Protein AF-A0A2E7KZ76-F1 (afdb_monomer_lite)

Structure (mmCIF, N/CA/C/O backbone):
data_AF-A0A2E7KZ76-F1
#
_entry.id   AF-A0A2E7KZ76-F1
#
loop_
_atom_site.group_PDB
_atom_site.id
_atom_site.type_symbol
_atom_site.label_atom_id
_atom_site.label_alt_id
_atom_site.label_comp_id
_atom_site.label_asym_id
_atom_site.label_entity_id
_atom_site.label_seq_id
_atom_site.pdbx_PDB_ins_code
_atom_site.Cartn_x
_atom_site.Cartn_y
_atom_site.Cartn_z
_atom_site.occupancy
_atom_site.B_iso_or_equiv
_atom_site.auth_seq_id
_atom_site.auth_comp_id
_atom_site.auth_asym_id
_atom_site.auth_atom_id
_atom_site.pdbx_PDB_model_num
ATOM 1 N N . MET A 1 1 ? -39.876 -10.347 52.705 1.00 40.22 1 MET A N 1
ATOM 2 C CA . MET A 1 1 ? -40.992 -10.021 51.786 1.00 40.22 1 MET A CA 1
ATOM 3 C C . MET A 1 1 ? -40.828 -8.591 51.261 1.00 40.22 1 MET A C 1
ATOM 5 O O . MET A 1 1 ? -41.117 -7.700 52.025 1.00 40.22 1 MET A O 1
ATOM 9 N N . PHE A 1 2 ? -40.292 -8.333 50.051 1.00 43.81 2 PHE A N 1
ATOM 10 C CA . PHE A 1 2 ? -40.414 -7.031 4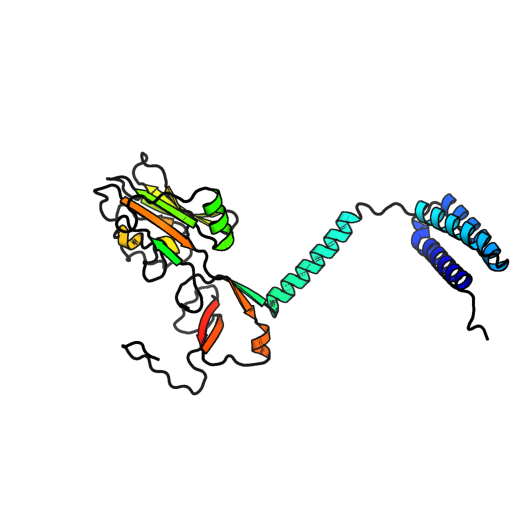9.331 1.00 43.81 2 PHE A CA 1
ATOM 11 C C . PHE A 1 2 ? -39.875 -7.133 47.881 1.00 43.81 2 PHE A C 1
ATOM 13 O O . PHE A 1 2 ? -38.931 -6.448 47.489 1.00 43.81 2 PHE A O 1
ATOM 20 N N . ILE A 1 3 ? -40.470 -8.002 47.057 1.00 58.84 3 ILE A N 1
ATOM 21 C CA . ILE A 1 3 ? -40.112 -8.143 45.628 1.00 58.84 3 ILE A CA 1
ATOM 22 C C . ILE A 1 3 ? -40.673 -6.986 44.766 1.00 58.84 3 ILE A C 1
ATOM 24 O O . ILE A 1 3 ? -40.145 -6.684 43.695 1.00 58.84 3 ILE A O 1
ATOM 28 N N . PHE A 1 4 ? -41.637 -6.212 45.279 1.00 68.75 4 PHE A N 1
ATOM 29 C CA . PHE A 1 4 ? -42.361 -5.194 44.506 1.00 68.75 4 PHE A CA 1
ATOM 30 C C . PHE A 1 4 ? -42.218 -3.766 45.056 1.00 68.75 4 PHE A C 1
ATOM 32 O O . PHE A 1 4 ? -43.204 -3.065 45.257 1.00 68.75 4 PHE A O 1
ATOM 39 N N . LYS A 1 5 ? -40.987 -3.276 45.283 1.00 76.50 5 LYS A N 1
ATOM 40 C CA . LYS A 1 5 ? -40.811 -1.816 45.426 1.00 76.50 5 LYS A CA 1
ATOM 41 C C . LYS A 1 5 ? -41.105 -1.132 44.080 1.00 76.50 5 LYS A C 1
ATOM 43 O O . LYS A 1 5 ? -40.519 -1.545 43.071 1.00 76.50 5 LYS A O 1
ATOM 48 N N . PRO A 1 6 ? -41.952 -0.090 44.041 1.00 84.06 6 PRO A N 1
ATOM 49 C CA . PRO A 1 6 ? -42.288 0.601 42.804 1.00 84.06 6 PRO A CA 1
ATOM 50 C C . PRO A 1 6 ? -41.049 1.232 42.150 1.00 84.06 6 PRO A C 1
ATOM 52 O O . PRO A 1 6 ? -40.092 1.629 42.824 1.00 84.06 6 PRO A O 1
ATOM 55 N N . ARG A 1 7 ? -41.054 1.312 40.809 1.00 85.06 7 ARG A N 1
ATOM 56 C CA . ARG A 1 7 ? -39.893 1.731 39.993 1.00 85.06 7 ARG A CA 1
ATOM 57 C C . ARG A 1 7 ? -39.310 3.084 40.423 1.00 85.06 7 ARG A C 1
ATOM 59 O O . ARG A 1 7 ? -38.092 3.239 40.403 1.00 85.06 7 ARG A O 1
ATOM 66 N N . TYR A 1 8 ? -40.149 4.033 40.846 1.00 85.44 8 TYR A N 1
ATOM 67 C CA . TYR A 1 8 ? -39.701 5.362 41.278 1.00 85.44 8 TYR A CA 1
ATOM 68 C C . TYR A 1 8 ? -38.879 5.316 42.578 1.00 85.44 8 TYR A C 1
ATOM 70 O O . TYR A 1 8 ? -37.841 5.963 42.648 1.00 85.44 8 TYR A O 1
ATOM 78 N N . LEU A 1 9 ? -39.240 4.466 43.550 1.00 86.75 9 LEU A N 1
ATOM 79 C CA . LEU A 1 9 ? -38.455 4.276 44.780 1.00 86.75 9 LEU A CA 1
ATOM 80 C C . LEU A 1 9 ? -37.121 3.566 44.515 1.00 86.75 9 LEU A C 1
ATOM 82 O O . LEU A 1 9 ? -36.118 3.868 45.161 1.00 86.75 9 LEU A O 1
ATOM 86 N N . LYS A 1 10 ? -37.080 2.632 43.551 1.00 87.56 10 LYS A N 1
ATOM 87 C CA . LYS A 1 10 ? -35.820 1.992 43.123 1.00 87.56 10 LYS A CA 1
ATOM 88 C C . LYS A 1 10 ? -34.867 3.018 42.498 1.00 87.56 10 LYS A C 1
ATOM 90 O O . LYS A 1 10 ? -33.697 3.050 42.871 1.00 87.56 10 LYS A O 1
ATOM 95 N N . LYS A 1 11 ? -35.379 3.877 41.606 1.00 89.06 11 LYS A N 1
ATOM 96 C CA . LYS A 1 11 ? -34.612 4.983 41.006 1.00 89.06 11 LYS A CA 1
ATOM 97 C C . LYS A 1 11 ? -34.137 5.982 42.062 1.00 89.06 11 LYS A C 1
ATOM 99 O O . LYS A 1 11 ? -32.965 6.331 42.057 1.00 89.06 11 LYS A O 1
ATOM 104 N N . ALA A 1 12 ? -35.002 6.360 43.004 1.00 90.25 12 ALA A N 1
ATOM 105 C CA . ALA A 1 12 ? -34.651 7.280 44.082 1.00 90.25 12 ALA A CA 1
ATOM 106 C C . ALA A 1 12 ? -33.518 6.742 44.971 1.00 90.25 12 ALA A C 1
ATOM 108 O O . ALA A 1 12 ? -32.553 7.447 45.250 1.00 90.25 12 ALA A O 1
ATOM 109 N N . LYS A 1 13 ? -33.571 5.453 45.340 1.00 90.81 13 LYS A N 1
ATOM 110 C CA . LYS A 1 13 ? -32.493 4.800 46.100 1.00 90.81 13 LYS A CA 1
ATOM 111 C C . LYS A 1 13 ? -31.165 4.778 45.330 1.00 90.81 13 LYS A C 1
ATOM 113 O O . LYS A 1 13 ? -30.107 4.933 45.938 1.00 90.81 13 LYS A O 1
ATOM 118 N N . LEU A 1 14 ? -31.214 4.559 44.014 1.00 92.88 14 LEU A N 1
ATOM 119 C CA . LEU A 1 14 ? -30.026 4.548 43.158 1.00 92.88 14 LEU A CA 1
ATOM 120 C C . LEU A 1 14 ? -29.420 5.952 43.032 1.00 92.88 14 LEU A C 1
ATOM 122 O O . LEU A 1 14 ? -28.210 6.087 43.192 1.00 92.88 14 LEU A O 1
ATOM 126 N N . LEU A 1 15 ? -30.259 6.978 42.847 1.00 92.25 15 LEU A N 1
ATOM 127 C CA . LEU A 1 15 ? -29.842 8.381 42.825 1.00 92.25 15 LEU A CA 1
ATOM 128 C C . LEU A 1 15 ? -29.160 8.773 44.138 1.00 92.25 15 LEU A C 1
ATOM 130 O O . LEU A 1 15 ? -28.015 9.208 44.115 1.00 92.25 15 LEU A O 1
ATOM 134 N N . ARG A 1 16 ? -29.804 8.508 45.281 1.00 93.31 16 ARG A N 1
ATOM 135 C CA . ARG A 1 16 ? -29.231 8.751 46.613 1.00 93.31 16 ARG A CA 1
ATOM 136 C C . ARG A 1 16 ? -27.853 8.107 46.772 1.00 93.31 16 ARG A C 1
ATOM 138 O O . ARG A 1 16 ? -26.907 8.753 47.205 1.00 93.31 16 ARG A O 1
ATOM 145 N N . LYS A 1 17 ? -27.721 6.825 46.401 1.00 93.56 17 LYS A N 1
ATOM 146 C CA . LYS A 1 17 ? -26.436 6.106 46.455 1.00 93.56 17 LYS A CA 1
ATOM 147 C C . LYS A 1 17 ? -25.381 6.773 45.562 1.00 93.56 17 LYS A C 1
ATOM 149 O O . LYS A 1 17 ? -24.224 6.856 45.965 1.00 93.56 17 LYS A O 1
ATOM 154 N N . GLY A 1 18 ? -25.777 7.231 44.375 1.00 92.31 18 GLY A N 1
ATOM 155 C CA . GLY A 1 18 ? -24.918 7.973 43.453 1.00 92.31 18 GLY A CA 1
ATOM 156 C C . GLY A 1 18 ? -24.424 9.291 44.047 1.00 92.31 18 GLY A C 1
ATOM 157 O O . GLY A 1 18 ? -23.221 9.527 44.046 1.00 92.31 18 GLY A O 1
ATOM 158 N N . VAL A 1 19 ? -25.321 10.091 44.627 1.00 91.50 19 VAL A N 1
ATOM 159 C CA . VAL A 1 19 ? -24.998 11.398 45.224 1.00 91.50 19 VAL A CA 1
ATOM 160 C C . VAL A 1 19 ? -24.103 11.261 46.457 1.00 91.50 19 VAL A C 1
ATOM 162 O O . VAL A 1 19 ? -23.111 11.971 46.575 1.00 91.50 19 VAL A O 1
ATOM 165 N N . VAL A 1 20 ? -24.358 10.285 47.335 1.00 92.62 20 VAL A N 1
ATOM 166 C CA . VAL A 1 20 ? -23.477 10.009 48.489 1.00 92.62 20 VAL A CA 1
ATOM 167 C C . VAL A 1 20 ? -22.066 9.621 48.033 1.00 92.62 20 VAL A C 1
ATOM 169 O O . VAL A 1 20 ? -21.069 10.086 48.587 1.00 92.62 20 VAL A O 1
ATOM 172 N N . LYS A 1 21 ? -21.967 8.778 46.998 1.00 91.75 21 LYS A N 1
ATOM 173 C CA . LYS A 1 21 ? -20.681 8.383 46.411 1.00 91.75 21 LYS A CA 1
ATOM 174 C C . LYS A 1 21 ? -19.977 9.579 45.769 1.00 91.75 21 LYS A C 1
ATOM 176 O O . LYS A 1 21 ? -18.776 9.736 45.943 1.00 91.75 21 LYS A O 1
ATOM 181 N N . PHE A 1 22 ? -20.729 10.421 45.068 1.00 89.81 22 PHE A N 1
ATOM 182 C CA . PHE A 1 22 ? -20.244 11.648 44.452 1.00 89.81 22 PHE A CA 1
ATOM 183 C C . PHE A 1 22 ? -19.652 12.613 45.489 1.00 89.81 22 PHE A C 1
ATOM 185 O O . PHE A 1 22 ? -18.486 12.976 45.360 1.00 89.81 22 PHE A O 1
ATOM 192 N N . LEU A 1 23 ? -20.393 12.923 46.560 1.00 89.75 23 LEU A N 1
ATOM 193 C CA . LEU A 1 23 ? -19.913 13.756 47.671 1.00 89.75 23 LEU A CA 1
ATOM 194 C C . LEU A 1 23 ? -18.648 13.184 48.316 1.00 89.75 23 LEU A C 1
ATOM 196 O O . LEU A 1 23 ? -17.753 13.933 48.684 1.00 89.75 23 LEU A O 1
ATOM 200 N N . SER A 1 24 ? -18.553 11.857 48.418 1.00 88.44 24 SER A N 1
ATOM 201 C CA . SER A 1 24 ? -17.376 11.185 48.980 1.00 88.44 24 SER A CA 1
ATOM 202 C C . SER A 1 24 ? -16.160 11.240 48.045 1.00 88.44 24 SER A C 1
ATOM 204 O O . SER A 1 24 ? -15.034 11.335 48.515 1.00 88.44 24 SER A O 1
ATOM 206 N N . TYR A 1 25 ? -16.372 11.163 46.727 1.00 88.50 25 TYR A N 1
ATOM 207 C CA . TYR A 1 25 ? -15.309 11.118 45.709 1.00 88.50 25 TYR A CA 1
ATOM 208 C C . TYR A 1 25 ? -14.801 12.490 45.277 1.00 88.50 25 TYR A C 1
ATOM 210 O O . TYR A 1 25 ? -13.741 12.570 44.666 1.00 88.50 25 TYR A O 1
ATOM 218 N N . LYS A 1 26 ? -15.598 13.533 45.503 1.00 85.38 26 LYS A N 1
ATOM 219 C CA . LYS A 1 26 ? -15.326 14.905 45.065 1.00 85.38 26 LYS A CA 1
ATOM 220 C C . LYS A 1 26 ? -15.229 15.881 46.234 1.00 85.38 26 LYS A C 1
ATOM 222 O O . LYS A 1 26 ? -15.246 17.085 46.015 1.00 85.38 26 LYS A O 1
ATOM 227 N N . LYS A 1 27 ? -15.137 15.376 47.469 1.00 83.50 27 LYS A N 1
ATOM 228 C CA . LYS A 1 27 ? -15.058 16.192 48.690 1.00 83.50 27 LYS A CA 1
ATOM 229 C C . LYS A 1 27 ? -13.910 17.209 48.645 1.00 83.50 27 LYS A C 1
ATOM 231 O O . LYS A 1 27 ? -14.030 18.285 49.206 1.00 83.50 27 LYS A O 1
ATOM 236 N N . ASP A 1 28 ? -12.822 16.849 47.980 1.00 83.38 28 ASP A N 1
ATOM 237 C CA . ASP A 1 28 ? -11.615 17.642 47.746 1.00 83.38 28 ASP A CA 1
ATOM 238 C C . ASP A 1 28 ? -11.759 18.698 46.633 1.00 83.38 28 ASP A C 1
ATOM 240 O O . ASP A 1 28 ? -10.980 19.645 46.582 1.00 83.38 28 ASP A O 1
ATOM 244 N N . LEU A 1 29 ? -12.742 18.544 45.742 1.00 81.62 29 LEU A N 1
ATOM 245 C CA . LEU A 1 29 ? -12.950 19.390 44.560 1.00 81.62 29 LEU A CA 1
ATOM 246 C C . LEU A 1 29 ? -14.143 20.354 44.695 1.00 81.62 29 LEU A C 1
ATOM 248 O O . LEU A 1 29 ? -14.249 21.297 43.914 1.00 81.62 29 LEU A O 1
ATOM 252 N N . ILE A 1 30 ? -15.052 20.112 45.645 1.00 85.25 30 ILE A N 1
ATOM 253 C CA . ILE A 1 30 ? -16.280 20.896 45.854 1.00 85.25 30 ILE A CA 1
ATOM 254 C C . ILE A 1 30 ? -16.028 21.977 46.916 1.00 85.25 30 ILE A C 1
ATOM 256 O O . ILE A 1 30 ? -15.419 21.711 47.948 1.00 85.25 30 ILE A O 1
ATOM 260 N N . SER A 1 31 ? -16.531 23.197 46.696 1.00 85.12 31 SER A N 1
ATOM 261 C CA . SER A 1 31 ? -16.453 24.270 47.697 1.00 85.12 31 SER A CA 1
ATOM 262 C C . SER A 1 31 ? -17.313 23.963 48.931 1.00 85.12 31 SER A C 1
ATOM 264 O O . SER A 1 31 ? -18.385 23.368 48.816 1.00 85.12 31 SER A O 1
ATOM 266 N N . GLU A 1 32 ? -16.896 24.415 50.118 1.00 86.69 32 GLU A N 1
ATOM 267 C CA . GLU A 1 32 ? -17.623 24.147 51.375 1.00 86.69 32 GLU A CA 1
ATOM 268 C C . GLU A 1 32 ? -19.092 24.605 51.333 1.00 86.69 32 GLU A C 1
ATOM 270 O O . GLU A 1 32 ? -19.970 23.936 51.878 1.00 86.69 32 GLU A O 1
ATOM 275 N N . LYS A 1 33 ? -19.376 25.699 50.614 1.00 87.31 33 LYS A N 1
ATOM 276 C CA . LYS A 1 33 ? -20.735 26.214 50.401 1.00 87.31 33 LYS A CA 1
ATOM 277 C C . LYS A 1 33 ? -21.593 25.276 49.542 1.00 87.31 33 LYS A C 1
ATOM 279 O O . LYS A 1 33 ? -22.729 24.991 49.892 1.00 87.31 33 LYS A O 1
ATOM 284 N N . LEU A 1 34 ? -21.057 24.765 48.433 1.00 86.38 34 LEU A N 1
ATOM 285 C CA . LEU A 1 34 ? -21.793 23.825 47.578 1.00 86.38 34 LEU A CA 1
ATOM 286 C C . LEU A 1 34 ? -21.968 22.466 48.264 1.00 86.38 34 LEU A C 1
ATOM 288 O O . LEU A 1 34 ? -22.988 21.805 48.087 1.00 86.38 34 LEU A O 1
ATOM 292 N N . PHE A 1 35 ? -20.994 22.051 49.076 1.00 89.06 35 PHE A N 1
ATOM 293 C CA . PHE A 1 35 ? -21.090 20.822 49.857 1.00 89.06 35 PHE A CA 1
ATOM 294 C C . PHE A 1 35 ? -22.253 20.876 50.858 1.00 89.06 35 PHE A C 1
ATOM 296 O O . PHE A 1 35 ? -23.024 19.916 50.953 1.00 89.06 35 PHE A O 1
ATOM 303 N N . SER A 1 36 ? -22.415 21.994 51.575 1.00 89.50 36 SER A N 1
ATOM 304 C CA . SER A 1 36 ? -23.536 22.174 52.502 1.00 89.50 36 SER A CA 1
ATOM 305 C C . SER A 1 36 ? -24.880 22.256 51.769 1.00 89.50 36 SER A C 1
ATOM 307 O O . SER A 1 36 ? -25.830 21.597 52.189 1.00 89.50 36 SER A O 1
ATOM 309 N N . GLU A 1 37 ? -24.945 22.947 50.625 1.00 90.62 37 GLU A N 1
ATOM 310 C CA . GLU A 1 37 ? -26.146 23.020 49.776 1.00 90.62 37 GLU A CA 1
ATOM 311 C C . GLU A 1 37 ? -26.582 21.639 49.246 1.00 90.62 37 GLU A C 1
ATOM 313 O O . GLU A 1 37 ? -27.756 21.278 49.345 1.00 90.62 37 GLU A O 1
ATOM 318 N N . ILE A 1 38 ? -25.650 20.819 48.739 1.00 91.00 38 ILE A N 1
ATOM 319 C CA . ILE A 1 38 ? -25.960 19.462 48.250 1.00 91.00 38 ILE A CA 1
ATOM 320 C C . ILE A 1 38 ? -26.392 18.549 49.403 1.00 91.00 38 ILE A C 1
ATOM 322 O O . ILE A 1 38 ? -27.280 17.714 49.224 1.00 91.00 38 ILE A O 1
ATOM 326 N N . THR A 1 39 ? -25.787 18.696 50.584 1.00 91.81 39 THR A N 1
ATOM 327 C CA . THR A 1 39 ? -26.146 17.895 51.764 1.00 91.81 39 THR A CA 1
ATOM 328 C C . THR A 1 39 ? -27.559 18.234 52.245 1.00 91.81 39 THR A C 1
ATOM 330 O O . THR A 1 39 ? -28.361 17.322 52.442 1.00 91.81 39 THR A O 1
ATOM 333 N N . ALA A 1 40 ? -27.912 19.521 52.320 1.00 93.12 40 ALA A N 1
ATOM 334 C CA . ALA A 1 40 ? -29.268 19.963 52.651 1.00 93.12 40 ALA A CA 1
ATOM 335 C C . ALA A 1 40 ? -30.303 19.493 51.609 1.00 93.12 40 ALA A C 1
ATOM 337 O O . ALA A 1 40 ? -31.381 19.006 51.958 1.00 93.12 40 ALA A O 1
ATOM 338 N N . ALA A 1 41 ? -29.964 19.554 50.316 1.00 91.88 41 ALA A N 1
ATOM 339 C CA . ALA A 1 41 ? -30.822 19.037 49.249 1.00 91.88 41 ALA A CA 1
ATOM 340 C C . ALA A 1 41 ? -30.992 17.505 49.315 1.00 91.88 41 ALA A C 1
ATOM 342 O O . ALA A 1 41 ? -32.060 16.982 48.988 1.00 91.88 41 ALA A O 1
ATOM 343 N N . LEU A 1 42 ? -29.964 16.770 49.754 1.00 93.25 42 LEU A N 1
ATOM 344 C CA . LEU A 1 42 ? -30.027 15.323 49.963 1.00 93.25 42 LEU A CA 1
ATOM 345 C C . LEU A 1 42 ? -30.944 14.957 51.140 1.00 93.25 42 LEU A C 1
ATOM 347 O O . LEU A 1 42 ? -31.688 13.982 51.038 1.00 93.25 42 LEU A O 1
ATOM 351 N N . GLU A 1 43 ? -30.933 15.741 52.221 1.00 93.12 43 GLU A N 1
ATOM 352 C CA . GLU A 1 43 ? -31.861 15.583 53.349 1.00 93.12 43 GLU A CA 1
ATOM 353 C C . GLU A 1 43 ? -33.313 15.828 52.915 1.00 93.12 43 GLU A C 1
ATOM 355 O O . GLU A 1 43 ? -34.175 14.971 53.129 1.00 93.12 43 GLU A O 1
ATOM 360 N N . GLY A 1 44 ? -33.571 16.921 52.186 1.00 91.00 44 GLY A N 1
ATOM 361 C CA . GLY A 1 44 ? -34.893 17.201 51.615 1.00 91.00 44 GLY A CA 1
ATOM 362 C C . GLY A 1 44 ? -35.365 16.123 50.627 1.00 91.00 44 GLY A C 1
ATOM 363 O O . GLY A 1 44 ? -36.547 15.764 50.590 1.00 91.00 44 GLY A O 1
ATOM 364 N N . PHE A 1 45 ? -34.440 15.539 49.859 1.00 93.19 45 PHE A N 1
ATOM 365 C CA . PHE A 1 45 ? -34.721 14.394 48.996 1.00 93.19 45 PHE A CA 1
ATOM 366 C C . PHE A 1 45 ? -35.063 13.129 49.797 1.00 93.19 45 PHE A C 1
ATOM 368 O O . PHE A 1 45 ? -36.015 12.425 49.450 1.00 93.19 45 PHE A O 1
ATOM 375 N N . ASP A 1 46 ? -34.335 12.838 50.877 1.00 92.56 46 ASP A N 1
ATOM 376 C CA . ASP A 1 46 ? -34.607 11.692 51.748 1.00 92.56 46 ASP A CA 1
ATOM 377 C C . ASP A 1 46 ? -35.993 11.812 52.412 1.00 92.56 46 ASP A C 1
ATOM 379 O O . ASP A 1 46 ? -36.726 10.818 52.491 1.00 92.56 46 ASP A O 1
ATOM 383 N N . ASP A 1 47 ? -36.420 13.018 52.789 1.00 92.19 47 ASP A N 1
ATOM 384 C CA . ASP A 1 47 ? -37.761 13.275 53.330 1.00 92.19 47 ASP A CA 1
ATOM 385 C C . ASP A 1 47 ? -38.874 13.155 52.271 1.00 92.19 47 ASP A C 1
ATOM 387 O O . ASP A 1 47 ? -39.942 12.581 52.533 1.00 92.19 47 ASP A O 1
ATOM 391 N N . ALA A 1 48 ? -38.614 13.576 51.029 1.00 89.44 48 ALA A N 1
ATOM 392 C CA . ALA A 1 48 ? -39.507 13.308 49.898 1.00 89.44 48 ALA A CA 1
ATOM 393 C C . ALA A 1 48 ? -39.649 11.794 49.626 1.00 89.44 48 ALA A C 1
ATOM 395 O O . ALA A 1 48 ? -40.738 11.293 49.337 1.00 89.44 48 ALA A O 1
ATOM 396 N N . VAL A 1 49 ? -38.566 11.024 49.774 1.00 89.69 49 VAL A N 1
ATOM 397 C CA . VAL A 1 49 ? -38.593 9.561 49.624 1.00 89.69 49 VAL A CA 1
ATOM 398 C C . VAL A 1 49 ? -39.366 8.882 50.763 1.00 89.69 49 VAL A C 1
ATOM 400 O O . VAL A 1 49 ? -40.088 7.912 50.500 1.00 89.69 49 VAL A O 1
ATOM 403 N N . LYS A 1 50 ? -39.271 9.386 52.004 1.00 90.75 50 LYS A N 1
ATOM 404 C CA . LYS A 1 50 ? -40.047 8.888 53.160 1.00 90.75 50 LYS A CA 1
ATOM 405 C C . LYS A 1 50 ? -41.547 9.137 53.003 1.00 90.75 50 LYS A C 1
ATOM 407 O O . LYS A 1 50 ? -42.331 8.225 53.259 1.00 90.75 50 LYS A O 1
ATOM 412 N N . SER A 1 51 ? -41.935 10.324 52.531 1.00 88.94 51 SER A N 1
ATOM 413 C CA . SER A 1 51 ? -43.340 10.702 52.292 1.00 88.94 51 SER A CA 1
ATOM 414 C C . SER A 1 51 ? -43.991 9.979 51.101 1.00 88.94 51 SER A C 1
ATOM 416 O O . SER A 1 51 ? -45.207 10.031 50.945 1.00 88.94 51 SER A O 1
ATOM 418 N N . ARG A 1 52 ? -43.209 9.238 50.296 1.00 85.50 52 ARG A N 1
ATOM 419 C CA . ARG A 1 52 ? -43.655 8.419 49.145 1.00 85.50 52 ARG A CA 1
ATOM 420 C C . ARG A 1 52 ? -44.402 9.189 48.046 1.00 85.50 52 ARG A C 1
ATOM 422 O O . ARG A 1 52 ? -45.000 8.549 47.177 1.00 85.50 52 ARG A O 1
ATOM 429 N N . ASP A 1 53 ? -44.297 10.513 48.027 1.00 88.44 53 ASP A N 1
ATOM 430 C CA . ASP A 1 53 ? -44.900 11.376 47.015 1.00 88.44 53 ASP A CA 1
ATOM 431 C C . ASP A 1 53 ? -44.058 11.387 45.728 1.00 88.44 53 ASP A C 1
ATOM 433 O O . ASP A 1 53 ? -42.904 11.818 45.696 1.00 88.44 53 ASP A O 1
ATOM 437 N N . LYS A 1 54 ? -44.643 10.892 44.635 1.00 87.38 54 LYS A N 1
ATOM 438 C CA . LYS A 1 54 ? -43.962 10.724 43.348 1.00 87.38 54 LYS A CA 1
ATOM 439 C C . LYS A 1 54 ? -43.558 12.056 42.708 1.00 87.38 54 LYS A C 1
ATOM 441 O O . LYS A 1 54 ? -42.473 12.119 42.125 1.00 87.38 54 LYS A O 1
ATOM 446 N N . GLU A 1 55 ? -44.403 13.082 42.785 1.00 89.81 55 GLU A N 1
ATOM 447 C CA . GLU A 1 55 ? -44.126 14.382 42.158 1.00 89.81 55 GLU A CA 1
ATOM 448 C C . GLU A 1 55 ? -43.043 15.122 42.941 1.00 89.81 55 GLU A C 1
ATOM 450 O O . GLU A 1 55 ? -42.070 15.616 42.364 1.00 89.81 55 GLU A O 1
ATOM 455 N N . ARG A 1 56 ? -43.129 15.069 44.272 1.00 89.69 56 ARG A N 1
ATOM 456 C CA . ARG A 1 56 ? -42.136 15.669 45.166 1.00 89.69 56 ARG A CA 1
ATOM 457 C C . ARG A 1 56 ? -40.756 15.022 45.026 1.00 89.69 56 ARG A C 1
ATOM 459 O O . ARG A 1 56 ? -39.759 15.730 44.921 1.00 89.69 56 ARG A O 1
ATOM 466 N N . ILE A 1 57 ? -40.692 13.689 44.917 1.00 90.75 57 ILE A N 1
ATOM 467 C CA . ILE A 1 57 ? -39.441 12.953 44.645 1.00 90.75 57 ILE A CA 1
ATOM 468 C C . ILE A 1 57 ? -38.835 13.372 43.303 1.00 90.75 57 ILE A C 1
ATOM 470 O O . ILE A 1 57 ? -37.619 13.498 43.189 1.00 90.75 57 ILE A O 1
ATOM 474 N N . LYS A 1 58 ? -39.659 13.567 42.267 1.00 91.62 58 LYS A N 1
ATOM 475 C CA . LYS A 1 58 ? -39.183 13.953 40.933 1.00 91.62 58 LYS A CA 1
ATOM 476 C C . LYS A 1 58 ? -38.609 15.371 40.928 1.00 91.62 58 LYS A C 1
ATOM 478 O O . LYS A 1 58 ? -37.575 15.594 40.299 1.00 91.62 58 LYS A O 1
ATOM 483 N N . LEU A 1 59 ? -39.259 16.303 41.624 1.00 93.44 59 LEU A N 1
ATOM 484 C CA . LEU A 1 59 ? -38.808 17.689 41.735 1.00 93.44 59 LEU A CA 1
ATOM 485 C C . LEU A 1 59 ? -37.500 17.776 42.533 1.00 93.44 59 LEU A C 1
ATOM 487 O O . LEU A 1 59 ? -36.516 18.300 42.013 1.00 93.44 59 LEU A O 1
ATOM 491 N N . ALA A 1 60 ? -37.447 17.136 43.705 1.00 91.25 60 ALA A N 1
ATOM 492 C CA . ALA A 1 60 ? -36.242 17.065 44.531 1.00 91.25 60 ALA A CA 1
ATOM 493 C C . ALA A 1 60 ? -35.083 16.341 43.816 1.00 91.25 60 ALA A C 1
ATOM 495 O O . ALA A 1 60 ? -33.938 16.769 43.896 1.00 91.25 60 ALA A O 1
ATOM 496 N N . ALA A 1 61 ? -35.361 15.284 43.041 1.00 91.62 61 ALA A N 1
ATOM 497 C CA . ALA A 1 61 ? -34.341 14.619 42.224 1.00 91.62 61 ALA A CA 1
ATOM 498 C C . ALA A 1 61 ? -33.732 15.554 41.167 1.00 91.62 61 ALA A C 1
ATOM 500 O O . ALA A 1 61 ? -32.526 15.502 40.922 1.00 91.62 61 ALA A O 1
ATOM 501 N N . LYS A 1 62 ? -34.559 16.388 40.522 1.00 93.12 62 LYS A N 1
ATOM 502 C CA . LYS A 1 62 ? -34.113 17.331 39.488 1.00 93.12 62 LYS A CA 1
ATOM 503 C C . LYS A 1 62 ? -33.231 18.424 40.090 1.00 93.12 62 LYS A C 1
ATOM 505 O O . LYS A 1 62 ? -32.190 18.739 39.522 1.00 93.12 62 LYS A O 1
ATOM 510 N N . GLU A 1 63 ? -33.634 18.962 41.236 1.00 92.62 63 GLU A N 1
ATOM 511 C CA . GLU A 1 63 ? -32.867 19.958 41.987 1.00 92.62 63 GLU A CA 1
ATOM 512 C C . GLU A 1 63 ? -31.525 19.396 42.468 1.00 92.62 63 GLU A C 1
ATOM 514 O O . GLU A 1 63 ? -30.478 19.974 42.180 1.00 92.62 63 GLU A O 1
ATOM 519 N N . LEU A 1 64 ? -31.540 18.210 43.083 1.00 91.88 64 LEU A N 1
ATOM 520 C CA . LEU A 1 64 ? -30.337 17.531 43.559 1.00 91.88 64 LEU A CA 1
ATOM 521 C C . LEU A 1 64 ? -29.340 17.256 42.423 1.00 91.88 64 LEU A C 1
ATOM 523 O O . LEU A 1 64 ? -28.143 17.480 42.574 1.00 91.88 64 LEU A O 1
ATOM 527 N N . THR A 1 65 ? -29.834 16.810 41.264 1.00 90.44 65 THR A N 1
ATOM 528 C CA . THR A 1 65 ? -28.984 16.546 40.090 1.00 90.44 65 THR A CA 1
ATOM 529 C C . THR A 1 65 ? -28.356 17.836 39.561 1.00 90.44 65 THR A C 1
ATOM 531 O O . THR A 1 65 ? -27.159 17.859 39.288 1.00 90.44 65 THR A O 1
ATOM 534 N N . LYS A 1 66 ? -29.131 18.927 39.490 1.00 91.25 66 LYS A N 1
ATOM 535 C CA . LYS A 1 66 ? -28.647 20.242 39.048 1.00 91.25 66 LYS A CA 1
ATOM 536 C C . LYS A 1 66 ? -27.528 20.773 39.952 1.00 91.25 66 LYS A C 1
ATOM 538 O O . LYS A 1 66 ? -26.530 21.273 39.440 1.00 91.25 66 LYS A O 1
ATOM 543 N N . LEU A 1 67 ? -27.667 20.633 41.273 1.00 89.25 67 LEU A N 1
ATOM 544 C CA . LEU A 1 67 ? -26.626 21.027 42.231 1.00 89.25 67 LEU A CA 1
ATOM 545 C C . LEU A 1 67 ? -25.355 20.179 42.070 1.00 89.25 67 LEU A C 1
ATOM 547 O O . LEU A 1 67 ? -24.248 20.716 42.065 1.00 89.25 67 LEU A O 1
ATOM 551 N N . CYS A 1 68 ? -25.494 18.863 41.868 1.00 87.19 68 CYS A N 1
ATOM 552 C CA . CYS A 1 68 ? -24.345 17.999 41.595 1.00 87.19 68 CYS A CA 1
ATOM 553 C C . CYS A 1 68 ? -23.626 18.379 40.289 1.00 87.19 68 CYS A C 1
ATOM 555 O O . CYS A 1 68 ? -22.398 18.432 40.274 1.00 87.19 68 CYS A O 1
ATOM 557 N N . GLU A 1 69 ? -24.354 18.689 39.213 1.00 84.94 69 GLU A N 1
ATOM 558 C CA . GLU A 1 69 ? -23.764 19.119 37.935 1.00 84.94 69 GLU A CA 1
ATOM 559 C C . GLU A 1 69 ? -22.995 20.442 38.062 1.00 84.94 69 GLU A C 1
ATOM 561 O O . GLU A 1 69 ? -21.899 20.566 37.524 1.00 84.94 69 GLU A O 1
ATOM 566 N N . GLN A 1 70 ? -23.524 21.406 38.822 1.00 84.56 70 GLN A N 1
ATOM 567 C CA . GLN A 1 70 ? -22.869 22.698 39.067 1.00 84.56 70 GLN A CA 1
ATOM 568 C C . GLN A 1 70 ? -21.601 22.587 39.925 1.00 84.56 70 GLN A C 1
ATOM 570 O O . GLN A 1 70 ? -20.745 23.467 39.875 1.00 84.56 70 GLN A O 1
ATOM 575 N N . SER A 1 71 ? -21.475 21.516 40.712 1.00 81.44 71 SER A N 1
ATOM 576 C CA . SER A 1 71 ? -20.362 21.325 41.647 1.00 81.44 71 SER A CA 1
ATOM 577 C C . SER A 1 71 ? -19.097 20.724 41.032 1.00 81.44 71 SER A C 1
ATOM 579 O O . SER A 1 71 ? -18.052 20.725 41.680 1.00 81.44 71 SER A O 1
ATOM 581 N N . VAL A 1 72 ? -19.157 20.222 39.793 1.00 75.75 72 VAL A N 1
ATOM 582 C CA . VAL A 1 72 ? -17.985 19.666 39.102 1.00 75.75 72 VAL A CA 1
ATOM 583 C C . VAL A 1 72 ? -17.537 20.640 38.021 1.00 75.75 72 VAL A C 1
ATOM 585 O O . VAL A 1 72 ? -18.326 20.928 37.120 1.00 75.75 72 VAL A O 1
ATOM 588 N N . PRO A 1 73 ? -16.279 21.116 38.034 1.00 71.75 73 PRO A N 1
ATOM 589 C CA . PRO A 1 73 ? -15.766 21.854 36.890 1.00 71.75 73 PRO A CA 1
ATOM 590 C C . PRO A 1 73 ? -15.810 20.941 35.654 1.00 71.75 73 PRO A C 1
ATOM 592 O O . PRO A 1 73 ? -15.427 19.767 35.756 1.00 71.75 73 PRO A O 1
ATOM 595 N N . PRO A 1 74 ? -16.269 21.430 34.487 1.00 68.56 74 PRO A N 1
ATOM 596 C CA . PRO A 1 74 ? -16.254 20.620 33.280 1.00 68.56 74 PRO A CA 1
ATOM 597 C C . PRO A 1 74 ? -14.814 20.149 33.021 1.00 68.56 74 PRO A C 1
ATOM 599 O O . PRO A 1 74 ? -13.874 20.933 33.191 1.00 68.56 74 PRO A O 1
ATOM 602 N N . PRO A 1 75 ? -14.603 18.871 32.655 1.00 68.56 75 PRO A N 1
ATOM 603 C CA . PRO A 1 75 ? -13.267 18.389 32.334 1.00 68.56 75 PRO A CA 1
ATOM 604 C C . PRO A 1 75 ? -12.667 19.260 31.226 1.00 68.56 75 PRO A C 1
ATOM 606 O O . PRO A 1 75 ? -13.358 19.625 30.277 1.00 68.56 75 PRO A O 1
ATOM 609 N N . SER A 1 76 ? -11.381 19.597 31.341 1.00 65.69 76 SER A N 1
ATOM 610 C CA . SER A 1 76 ? -10.689 20.345 30.290 1.00 65.69 76 SER A CA 1
ATOM 611 C C . SER A 1 76 ? -10.667 19.512 29.002 1.00 65.69 76 SER A C 1
ATOM 613 O O . SER A 1 76 ? -10.195 18.375 29.007 1.00 65.69 76 SER A O 1
ATOM 615 N N . ASN A 1 77 ? -11.220 20.066 27.919 1.00 77.25 77 ASN A N 1
ATOM 616 C CA . ASN A 1 77 ? -11.260 19.500 26.563 1.00 77.25 77 ASN A CA 1
ATOM 617 C C . ASN A 1 77 ? -11.687 18.012 26.469 1.00 77.25 77 ASN A C 1
ATOM 619 O O . ASN A 1 77 ? -10.892 17.169 26.039 1.00 77.25 77 ASN A O 1
ATOM 623 N N . PRO A 1 78 ? -12.952 17.669 26.790 1.00 78.06 78 PRO A N 1
ATOM 624 C CA . PRO A 1 78 ? -13.440 16.283 26.777 1.00 78.06 78 PRO A CA 1
ATOM 625 C C . PRO A 1 78 ? -13.322 15.630 25.394 1.00 78.06 78 PRO A C 1
ATOM 627 O O . PRO A 1 78 ? -12.876 14.492 25.282 1.00 78.06 78 PRO A O 1
ATOM 630 N N . VAL A 1 79 ? -13.597 16.400 24.337 1.00 84.31 79 VAL A N 1
ATOM 631 C CA . VAL A 1 79 ? -13.529 15.943 22.941 1.00 84.31 79 VAL A CA 1
ATOM 632 C C . VAL A 1 79 ? -12.136 15.423 22.578 1.00 84.31 79 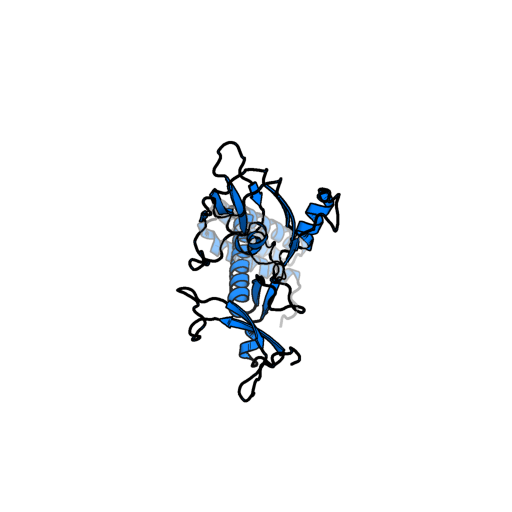VAL A C 1
ATOM 634 O O . VAL A 1 79 ? -12.007 14.412 21.894 1.00 84.31 79 VAL A O 1
ATOM 637 N N . ILE A 1 80 ? -11.073 16.087 23.045 1.00 87.25 80 ILE A N 1
ATOM 638 C CA . ILE A 1 80 ? -9.697 15.687 22.720 1.00 87.25 80 ILE A CA 1
ATOM 639 C C . ILE A 1 80 ? -9.347 14.381 23.433 1.00 87.25 80 ILE A C 1
ATOM 641 O O . ILE A 1 80 ? -8.777 13.484 22.818 1.00 87.25 80 ILE A O 1
ATOM 645 N N . ARG A 1 81 ? -9.701 14.260 24.717 1.00 85.06 81 ARG A N 1
ATOM 646 C CA . ARG A 1 81 ? -9.404 13.065 25.515 1.00 85.06 81 ARG A CA 1
ATOM 647 C C . ARG A 1 81 ? -10.103 11.827 24.957 1.00 85.06 81 ARG A C 1
ATOM 649 O O . ARG A 1 81 ? -9.455 10.797 24.795 1.00 85.06 81 ARG A O 1
ATOM 656 N N . GLU A 1 82 ? -11.390 11.945 24.647 1.00 88.50 82 GLU A N 1
ATOM 657 C CA . GLU A 1 82 ? -12.183 10.845 24.093 1.00 88.50 82 GLU A CA 1
ATOM 658 C C . GLU A 1 82 ? -11.653 10.421 22.718 1.00 88.50 82 GLU A C 1
ATOM 660 O O . GLU A 1 82 ? -11.405 9.238 22.485 1.00 88.50 82 GLU A O 1
ATOM 665 N N . ASN A 1 83 ? -11.369 11.383 21.832 1.00 93.75 83 ASN A N 1
ATOM 666 C CA . ASN A 1 83 ? -10.808 11.081 20.516 1.00 93.75 83 ASN A CA 1
ATOM 667 C C . ASN A 1 83 ? -9.417 10.438 20.609 1.00 93.75 83 ASN A C 1
ATOM 669 O O . ASN A 1 83 ? -9.131 9.513 19.852 1.00 93.75 83 ASN A O 1
ATOM 673 N N . LEU A 1 84 ? -8.554 10.883 21.529 1.00 94.06 84 LEU A N 1
ATOM 674 C CA . LEU A 1 84 ? -7.228 10.287 21.716 1.00 94.06 84 LEU A CA 1
ATOM 675 C C . LEU A 1 84 ? -7.308 8.838 22.199 1.00 94.06 84 LEU A C 1
ATOM 677 O O . LEU A 1 84 ? -6.561 8.000 21.697 1.00 94.06 84 LEU A O 1
ATOM 681 N N . GLU A 1 85 ? -8.207 8.531 23.136 1.00 91.12 85 GLU A N 1
ATOM 682 C CA . GLU A 1 85 ? -8.418 7.161 23.611 1.00 91.12 85 GLU A CA 1
ATOM 683 C C . GLU A 1 85 ? -8.890 6.252 22.469 1.00 91.12 85 GLU A C 1
ATOM 685 O O . GLU A 1 85 ? -8.311 5.189 22.238 1.00 91.12 85 GLU A O 1
ATOM 690 N N . VAL A 1 86 ? -9.868 6.711 21.684 1.00 94.94 86 VAL A N 1
ATOM 691 C CA . VAL A 1 86 ? -10.374 5.972 20.519 1.00 94.94 86 VAL A CA 1
ATOM 692 C C . VAL A 1 86 ? -9.281 5.766 19.467 1.00 94.94 86 VAL A C 1
ATOM 694 O O . VAL A 1 86 ? -9.114 4.653 18.967 1.00 94.94 86 VAL A O 1
ATOM 697 N N . ILE A 1 87 ? -8.499 6.804 19.151 1.00 96.25 87 ILE A N 1
ATOM 698 C CA . ILE A 1 87 ? -7.384 6.719 18.197 1.00 96.25 87 ILE A CA 1
ATOM 699 C C . ILE A 1 87 ? -6.328 5.726 18.691 1.00 96.25 87 ILE A C 1
ATOM 701 O O . ILE A 1 87 ? -5.859 4.897 17.910 1.00 96.25 87 ILE A O 1
ATOM 705 N N . LEU A 1 88 ? -5.970 5.765 19.976 1.00 96.31 88 LEU A N 1
ATOM 706 C CA . LEU A 1 88 ? -4.986 4.854 20.556 1.00 96.31 88 LEU A CA 1
ATOM 707 C C . LEU A 1 88 ? -5.450 3.397 20.453 1.00 96.31 88 LEU A C 1
ATOM 709 O O . LEU A 1 88 ? -4.699 2.540 19.982 1.00 96.31 88 LEU A O 1
ATOM 713 N N . VAL A 1 89 ? -6.697 3.121 20.841 1.00 96.38 89 VAL A N 1
ATOM 714 C CA . VAL A 1 89 ? -7.290 1.780 20.755 1.00 96.38 89 VAL A CA 1
ATOM 715 C C . VAL A 1 89 ? -7.333 1.303 19.300 1.00 96.38 89 VAL A C 1
ATOM 717 O O . VAL A 1 89 ? -6.927 0.175 19.011 1.00 96.38 89 VAL A O 1
ATOM 720 N N . ALA A 1 90 ? -7.735 2.166 18.364 1.00 96.56 90 ALA A N 1
ATOM 721 C CA . ALA A 1 90 ? -7.755 1.848 16.939 1.00 96.56 90 ALA A CA 1
ATOM 722 C C . ALA A 1 90 ? -6.354 1.527 16.390 1.00 96.56 90 ALA A C 1
ATOM 724 O O . ALA A 1 90 ? -6.204 0.570 15.629 1.00 96.56 90 ALA A O 1
ATOM 725 N N . ILE A 1 91 ? -5.318 2.269 16.800 1.00 96.38 91 ILE A N 1
ATOM 726 C CA . ILE A 1 91 ? -3.926 2.005 16.407 1.00 96.38 91 ILE A CA 1
ATOM 727 C C . ILE A 1 91 ? -3.464 0.646 16.932 1.00 96.38 91 ILE A C 1
ATOM 729 O O . ILE A 1 91 ? -2.894 -0.130 16.168 1.00 96.38 91 ILE A O 1
ATOM 733 N N . ILE A 1 92 ? -3.722 0.330 18.204 1.00 96.44 92 ILE A N 1
ATOM 734 C CA . ILE A 1 92 ? -3.319 -0.953 18.801 1.00 96.44 92 ILE A CA 1
ATOM 735 C C . ILE A 1 92 ? -3.982 -2.117 18.061 1.00 96.44 92 ILE A C 1
ATOM 737 O O . ILE A 1 92 ? -3.303 -3.072 17.678 1.00 96.44 92 ILE A O 1
ATOM 741 N N . ILE A 1 93 ? -5.286 -2.015 17.791 1.00 95.50 93 ILE A N 1
ATOM 742 C CA . ILE A 1 93 ? -6.023 -3.026 17.026 1.00 95.50 93 ILE A CA 1
ATOM 743 C C . ILE A 1 93 ? -5.462 -3.139 15.603 1.00 95.50 93 ILE A C 1
ATOM 745 O O . ILE A 1 93 ? -5.179 -4.245 15.144 1.00 95.50 93 ILE A O 1
ATOM 749 N N . ALA A 1 94 ? -5.240 -2.018 14.911 1.00 92.19 94 ALA A N 1
ATOM 750 C CA . ALA A 1 94 ? -4.696 -2.012 13.556 1.00 92.19 94 ALA A CA 1
ATOM 751 C C . ALA A 1 94 ? -3.292 -2.635 13.494 1.00 92.19 94 ALA A C 1
ATOM 753 O O . ALA A 1 94 ? -3.006 -3.417 12.586 1.00 92.19 94 ALA A O 1
ATOM 754 N N . VAL A 1 95 ? -2.423 -2.344 14.468 1.00 92.94 95 VAL A N 1
ATOM 755 C CA . VAL A 1 95 ? -1.087 -2.949 14.583 1.00 92.94 95 VAL A CA 1
ATOM 756 C C . VAL A 1 95 ? -1.189 -4.443 14.888 1.00 92.94 95 VAL A C 1
ATOM 758 O O . VAL A 1 95 ? -0.482 -5.228 14.255 1.00 92.94 95 VAL A O 1
ATOM 761 N N . GLY A 1 96 ? -2.087 -4.861 15.784 1.00 92.44 96 GLY A N 1
ATOM 762 C CA . GLY A 1 96 ? -2.333 -6.273 16.085 1.00 92.44 96 GLY A CA 1
ATOM 763 C C . GLY A 1 96 ? -2.796 -7.053 14.852 1.00 92.44 96 GLY A C 1
ATOM 764 O O . GLY A 1 96 ? -2.162 -8.036 14.463 1.00 92.44 96 GLY A O 1
ATOM 765 N N . ILE A 1 97 ? -3.833 -6.562 14.166 1.00 91.25 97 ILE A N 1
ATOM 766 C CA . ILE A 1 97 ? -4.349 -7.162 12.926 1.00 91.25 97 ILE A CA 1
ATOM 767 C C . ILE A 1 97 ? -3.256 -7.197 11.855 1.00 91.25 97 ILE A C 1
ATOM 769 O O . ILE A 1 97 ? -3.067 -8.229 11.212 1.00 91.25 97 ILE A O 1
ATOM 773 N N . ARG A 1 98 ? -2.496 -6.110 11.678 1.00 87.38 98 ARG A N 1
ATOM 774 C CA . ARG A 1 98 ? -1.417 -6.043 10.681 1.00 87.38 98 ARG A CA 1
ATOM 775 C C . ARG A 1 98 ? -0.294 -7.047 10.950 1.00 87.38 98 ARG A C 1
ATOM 777 O O . ARG A 1 98 ? 0.299 -7.617 10.026 1.00 87.38 98 ARG A O 1
ATOM 784 N N . THR A 1 99 ? 0.037 -7.228 12.223 1.00 86.38 99 THR A N 1
ATOM 785 C CA . THR A 1 99 ? 1.157 -8.071 12.641 1.00 86.38 99 THR A CA 1
ATOM 786 C C . THR A 1 99 ? 0.796 -9.546 12.503 1.00 86.38 99 THR A C 1
ATOM 788 O O . THR A 1 99 ? 1.551 -10.284 11.864 1.00 86.38 99 THR A O 1
ATOM 791 N N . TYR A 1 100 ? -0.377 -9.946 13.003 1.00 86.94 100 TYR A N 1
ATOM 792 C CA . TYR A 1 100 ? -0.761 -11.355 13.142 1.00 86.94 100 TYR A CA 1
ATOM 793 C C . TYR A 1 100 ? -1.753 -11.850 12.086 1.00 86.94 100 TYR A C 1
ATOM 795 O O . TYR A 1 100 ? -1.645 -12.992 11.649 1.00 86.94 100 TYR A O 1
ATOM 803 N N . CYS A 1 101 ? -2.687 -11.011 11.634 1.00 89.19 101 CYS A N 1
ATOM 804 C CA . CYS A 1 101 ? -3.797 -11.450 10.787 1.00 89.19 101 CYS A CA 1
ATOM 805 C C . CYS A 1 101 ? -3.537 -11.226 9.300 1.00 89.19 101 CYS A C 1
ATOM 807 O O . CYS A 1 101 ? -3.500 -12.179 8.519 1.00 89.19 101 CYS A O 1
ATOM 809 N N . VAL A 1 102 ? -3.372 -9.963 8.907 1.00 89.31 102 VAL A N 1
ATOM 810 C CA . VAL A 1 102 ? -3.390 -9.550 7.504 1.00 89.31 102 VAL A CA 1
ATOM 811 C C . VAL A 1 102 ? -2.281 -8.551 7.228 1.00 89.31 102 VAL A C 1
ATOM 813 O O . VAL A 1 102 ? -2.197 -7.525 7.889 1.00 89.31 102 VAL A O 1
ATOM 816 N N . GLN A 1 103 ? -1.459 -8.798 6.209 1.00 86.06 103 GLN A N 1
ATOM 817 C CA . GLN A 1 103 ? -0.459 -7.827 5.763 1.00 86.06 103 GLN A CA 1
ATOM 818 C C . GLN A 1 103 ? -0.732 -7.380 4.323 1.00 86.06 103 GLN A C 1
ATOM 820 O O . GLN A 1 103 ? -0.772 -8.234 3.434 1.00 86.06 103 GLN A O 1
ATOM 825 N N . PRO A 1 104 ? -0.888 -6.067 4.067 1.00 86.75 104 PRO A N 1
ATOM 826 C CA . PRO A 1 104 ? -0.981 -5.555 2.709 1.00 86.75 104 PRO A CA 1
ATOM 827 C C . PRO A 1 104 ? 0.384 -5.608 2.020 1.00 86.75 104 PRO A C 1
ATOM 829 O O . PRO A 1 104 ? 1.399 -5.192 2.587 1.00 86.75 104 PRO A O 1
ATOM 832 N N . PHE A 1 105 ? 0.395 -6.089 0.783 1.00 82.56 105 PHE A N 1
ATOM 833 C CA . PHE A 1 105 ? 1.534 -6.056 -0.124 1.00 82.56 105 PHE A CA 1
ATOM 834 C C . PHE A 1 105 ? 1.107 -5.488 -1.475 1.00 82.56 105 PHE A C 1
ATOM 836 O O . PHE A 1 105 ? -0.013 -5.696 -1.935 1.00 82.56 105 PHE A O 1
ATOM 843 N N . ARG A 1 106 ? 2.033 -4.795 -2.133 1.00 78.31 106 ARG A N 1
ATOM 844 C CA . ARG A 1 106 ? 1.893 -4.368 -3.524 1.00 78.31 106 ARG A CA 1
ATOM 845 C C . ARG A 1 106 ? 2.803 -5.224 -4.384 1.00 78.31 106 ARG A C 1
ATOM 847 O O . ARG A 1 106 ? 3.960 -5.420 -4.014 1.00 78.31 106 ARG A O 1
ATOM 854 N N . ILE A 1 107 ? 2.304 -5.710 -5.515 1.00 77.50 107 ILE A N 1
ATOM 855 C CA . ILE A 1 107 ? 3.073 -6.580 -6.407 1.00 77.50 107 ILE A CA 1
ATOM 856 C C . ILE A 1 107 ? 3.922 -5.714 -7.346 1.00 77.50 107 ILE A C 1
ATOM 858 O O . ILE A 1 107 ? 3.378 -5.010 -8.195 1.00 77.50 107 ILE A O 1
ATOM 862 N N . PRO A 1 108 ? 5.264 -5.743 -7.245 1.00 66.62 108 PRO A N 1
ATOM 863 C CA . PRO A 1 108 ? 6.099 -4.863 -8.055 1.00 66.62 108 PRO A CA 1
ATOM 864 C C . PRO A 1 108 ? 6.383 -5.420 -9.457 1.00 66.62 108 PRO A C 1
ATOM 866 O O . PRO A 1 108 ? 6.875 -4.682 -10.299 1.00 66.62 108 PRO A O 1
ATOM 869 N N . THR A 1 109 ? 6.136 -6.712 -9.717 1.00 71.88 109 THR A N 1
ATOM 870 C CA . THR A 1 109 ? 6.563 -7.387 -10.962 1.00 71.88 109 THR A CA 1
ATOM 871 C C . THR A 1 109 ? 5.470 -8.263 -11.564 1.00 71.88 109 THR A C 1
ATOM 873 O O . THR A 1 109 ? 4.713 -8.889 -10.829 1.00 71.88 109 THR A O 1
ATOM 876 N N . GLY A 1 110 ? 5.449 -8.387 -12.893 1.00 68.56 110 GLY A N 1
ATOM 877 C CA . GLY A 1 110 ? 4.499 -9.224 -13.637 1.00 68.56 110 GLY A CA 1
ATOM 878 C C . GLY A 1 110 ? 4.772 -10.735 -13.619 1.00 68.56 110 GLY A C 1
ATOM 879 O O . GLY A 1 110 ? 4.171 -11.459 -14.398 1.00 68.56 110 GLY A O 1
ATOM 880 N N . SER A 1 111 ? 5.654 -11.255 -12.752 1.00 67.44 111 SER A N 1
ATOM 881 C CA . SER A 1 111 ? 5.990 -12.699 -12.751 1.00 67.44 111 SER A CA 1
ATOM 882 C C . SER A 1 111 ? 4.832 -13.628 -12.359 1.00 67.44 111 SER A C 1
ATOM 884 O O . SER A 1 111 ? 4.957 -14.841 -12.484 1.00 67.44 111 SER A O 1
ATOM 886 N N . MET A 1 112 ? 3.723 -13.072 -11.866 1.00 73.94 112 MET A N 1
ATOM 887 C CA . MET A 1 112 ? 2.531 -13.813 -11.446 1.00 73.94 112 MET A CA 1
ATOM 888 C C . MET A 1 112 ? 1.368 -13.723 -12.447 1.00 73.94 112 MET A C 1
ATOM 890 O O . MET A 1 112 ? 0.242 -14.114 -12.126 1.00 73.94 112 MET A O 1
ATOM 894 N N . GLN A 1 113 ? 1.627 -13.222 -13.656 1.00 71.25 113 GLN A N 1
ATOM 895 C CA . GLN A 1 113 ? 0.639 -13.181 -14.730 1.00 71.25 113 GLN A CA 1
ATOM 896 C C . GLN A 1 113 ? 0.234 -14.598 -15.183 1.00 71.25 113 GLN A C 1
ATOM 898 O O . GLN A 1 113 ? 1.047 -15.522 -15.104 1.00 71.25 113 GLN A O 1
ATOM 903 N N . PRO A 1 114 ? -1.019 -14.796 -15.639 1.00 72.88 114 PRO A N 1
ATOM 904 C CA . PRO A 1 114 ? -2.088 -13.794 -15.763 1.00 72.88 114 PRO A CA 1
ATOM 905 C C . PRO A 1 114 ? -2.878 -13.546 -14.462 1.00 72.88 114 PRO A C 1
ATOM 907 O O . PRO A 1 114 ? -3.765 -12.706 -14.438 1.00 72.88 114 PRO A O 1
ATOM 910 N N . THR A 1 115 ? -2.591 -14.277 -13.379 1.00 78.00 115 THR A N 1
ATOM 911 C CA . THR A 1 115 ? -3.438 -14.272 -12.168 1.00 78.00 115 THR A CA 1
ATOM 912 C C . THR A 1 115 ? -3.282 -13.063 -11.255 1.00 78.00 115 THR A C 1
ATOM 914 O O . THR A 1 115 ? -4.215 -12.740 -10.532 1.00 78.00 115 THR A O 1
ATOM 917 N N . LEU A 1 116 ? -2.103 -12.444 -11.232 1.00 80.62 116 LEU A N 1
ATOM 918 C CA . LEU A 1 116 ? -1.827 -11.251 -10.442 1.00 80.62 116 LEU A CA 1
ATOM 919 C C . LEU A 1 116 ? -0.948 -10.317 -11.263 1.00 80.62 116 LEU A C 1
ATOM 921 O O . LEU A 1 116 ? 0.125 -10.709 -11.741 1.00 80.62 116 LEU A O 1
ATOM 925 N N . ASN A 1 117 ? -1.401 -9.079 -11.403 1.00 80.12 117 ASN A N 1
ATOM 926 C CA . ASN A 1 117 ? -0.732 -8.067 -12.193 1.00 80.12 117 ASN A CA 1
ATOM 927 C C . ASN A 1 117 ? 0.200 -7.248 -11.304 1.00 80.12 117 ASN A C 1
ATOM 929 O O . ASN A 1 117 ? -0.197 -6.671 -10.294 1.00 80.12 117 ASN A O 1
ATOM 933 N N . GLY A 1 118 ? 1.477 -7.205 -11.683 1.00 80.81 118 GLY A N 1
ATOM 934 C CA . GLY A 1 118 ? 2.411 -6.249 -11.102 1.00 80.81 118 GLY A CA 1
ATOM 935 C C . GLY A 1 118 ? 2.197 -4.849 -11.666 1.00 80.81 118 GLY A C 1
ATOM 936 O O . GLY A 1 118 ? 1.223 -4.584 -12.367 1.00 80.81 118 GLY A O 1
ATOM 937 N N . ILE A 1 119 ? 3.152 -3.958 -11.417 1.00 82.75 119 ILE A N 1
ATOM 938 C CA . ILE A 1 119 ? 3.207 -2.697 -12.155 1.00 82.75 119 ILE A CA 1
ATOM 939 C C . ILE A 1 119 ? 3.461 -3.021 -13.627 1.00 82.75 119 ILE A C 1
ATOM 941 O O . ILE A 1 119 ? 4.453 -3.678 -13.952 1.00 82.75 119 ILE A O 1
ATOM 945 N N . ILE A 1 120 ? 2.554 -2.579 -14.493 1.00 82.88 120 ILE A N 1
ATOM 946 C CA . ILE A 1 120 ? 2.634 -2.787 -15.936 1.00 82.88 120 ILE A CA 1
ATOM 947 C C . ILE A 1 120 ? 2.660 -1.417 -16.591 1.00 82.88 120 ILE A C 1
ATOM 949 O O . ILE A 1 120 ? 1.774 -0.593 -16.379 1.00 82.88 120 ILE A O 1
ATOM 953 N N . CYS A 1 121 ? 3.686 -1.189 -17.394 1.00 84.88 121 CYS A N 1
ATOM 954 C CA . CYS A 1 121 ? 3.796 -0.034 -18.256 1.00 84.88 121 CYS A CA 1
ATOM 955 C C . CYS A 1 121 ? 3.525 -0.438 -19.702 1.00 84.88 121 CYS A C 1
ATOM 957 O O . CYS A 1 121 ? 4.075 -1.425 -20.190 1.00 84.88 121 CYS A O 1
ATOM 959 N N . LYS A 1 122 ? 2.694 0.343 -20.389 1.00 85.81 122 LYS A N 1
ATOM 960 C CA . LYS A 1 122 ? 2.424 0.195 -21.816 1.00 85.81 122 LYS A CA 1
ATOM 961 C C . LYS A 1 122 ? 2.957 1.411 -22.547 1.00 85.81 122 LYS A C 1
ATOM 963 O O . LYS A 1 122 ? 2.626 2.547 -22.203 1.00 85.81 122 LYS A O 1
ATOM 968 N N . VAL A 1 123 ? 3.804 1.150 -23.534 1.00 85.25 123 VAL A N 1
ATOM 969 C CA . VAL A 1 123 ? 4.313 2.165 -24.454 1.00 85.25 123 VAL A CA 1
ATOM 970 C C . VAL A 1 123 ? 3.315 2.277 -25.593 1.00 85.25 123 VAL A C 1
ATOM 972 O O . VAL A 1 123 ? 2.917 1.263 -26.152 1.00 85.25 123 VAL A O 1
ATOM 975 N N . ILE A 1 124 ? 2.906 3.499 -25.897 1.00 83.12 124 ILE A N 1
ATOM 976 C CA . ILE A 1 124 ? 2.062 3.809 -27.043 1.00 83.12 124 ILE A CA 1
ATOM 977 C C . ILE A 1 124 ? 3.017 4.121 -28.184 1.00 83.12 124 ILE A C 1
ATOM 979 O O . ILE A 1 124 ? 3.773 5.094 -28.115 1.00 83.12 124 ILE A O 1
ATOM 983 N N . GLU A 1 125 ? 3.043 3.254 -29.191 1.00 76.56 125 GLU A N 1
ATOM 984 C CA . GLU A 1 125 ? 3.915 3.452 -30.342 1.00 76.56 125 GLU A CA 1
ATOM 985 C C . GLU A 1 125 ? 3.301 4.489 -31.296 1.00 76.56 125 GLU A C 1
ATOM 987 O O . GLU A 1 125 ? 2.084 4.482 -31.507 1.00 76.56 125 GLU A O 1
ATOM 992 N N . PRO A 1 126 ? 4.109 5.384 -31.897 1.00 68.31 126 PRO A N 1
ATOM 993 C CA . PRO A 1 126 ? 3.604 6.390 -32.835 1.00 68.31 126 PRO A CA 1
ATOM 994 C C . PRO A 1 126 ? 2.853 5.793 -34.037 1.00 68.31 126 PRO A C 1
ATOM 996 O O . PRO A 1 126 ? 1.989 6.452 -34.608 1.00 68.31 126 PRO A O 1
ATOM 999 N N . SER A 1 127 ? 3.167 4.546 -34.404 1.00 63.00 127 SER A N 1
ATOM 1000 C CA . SER A 1 127 ? 2.499 3.767 -35.453 1.00 63.00 127 SER A CA 1
ATOM 1001 C C . SER A 1 127 ? 1.075 3.338 -35.082 1.00 63.00 127 SER A C 1
ATOM 1003 O O . SER A 1 127 ? 0.218 3.279 -35.958 1.00 63.00 127 SER A O 1
ATOM 1005 N N . GLU A 1 128 ? 0.806 3.052 -33.805 1.00 65.44 128 GLU A N 1
ATOM 1006 C CA . GLU A 1 128 ? -0.519 2.635 -33.328 1.00 65.44 128 GLU A CA 1
ATOM 1007 C C . GLU A 1 128 ? -1.459 3.827 -33.135 1.00 65.44 128 GLU A C 1
ATOM 1009 O O . GLU A 1 128 ? -2.671 3.699 -33.314 1.00 65.44 128 GLU A O 1
ATOM 1014 N N . ASN A 1 129 ? -0.925 4.992 -32.752 1.00 67.44 129 ASN A N 1
ATOM 1015 C CA . ASN A 1 129 ? -1.734 6.191 -32.565 1.00 67.44 129 ASN A CA 1
ATOM 1016 C C . ASN A 1 129 ? -0.937 7.479 -32.862 1.00 67.44 129 ASN A C 1
ATOM 1018 O O . ASN A 1 129 ? -0.349 8.067 -31.948 1.00 67.44 129 ASN A O 1
ATOM 1022 N N . PRO A 1 130 ? -0.929 7.955 -34.124 1.00 63.69 130 PRO A N 1
ATOM 1023 C CA . PRO A 1 130 ? -0.111 9.098 -34.539 1.00 63.69 130 PRO A CA 1
ATOM 1024 C C . PRO A 1 130 ? -0.536 10.422 -33.884 1.00 63.69 130 PRO A C 1
ATOM 1026 O O . PRO A 1 130 ? 0.283 11.324 -33.730 1.00 63.69 130 PRO A O 1
ATOM 1029 N N . ASN A 1 131 ? -1.792 10.521 -33.434 1.00 63.75 131 ASN A N 1
ATOM 1030 C CA . ASN A 1 131 ? -2.346 11.682 -32.733 1.00 63.75 131 ASN A CA 1
ATOM 1031 C C . ASN A 1 131 ? -2.699 11.356 -31.274 1.00 63.75 131 ASN A C 1
ATOM 1033 O O . ASN A 1 131 ? -3.773 11.716 -30.783 1.00 63.75 131 ASN A O 1
ATOM 1037 N N . TYR A 1 132 ? -1.804 10.678 -30.551 1.00 69.12 132 TYR A N 1
ATOM 1038 C CA . TYR A 1 132 ? -1.989 10.493 -29.114 1.00 69.12 132 TYR A CA 1
ATOM 1039 C C . TYR A 1 132 ? -2.067 11.850 -28.397 1.00 69.12 132 TYR A C 1
ATOM 1041 O O . TYR A 1 132 ? -1.082 12.589 -28.287 1.00 69.12 132 TYR A O 1
ATOM 1049 N N . ASN A 1 133 ? -3.247 12.155 -27.862 1.00 70.75 133 ASN A N 1
ATOM 1050 C CA . ASN A 1 133 ? -3.452 13.283 -26.972 1.00 70.75 133 ASN A CA 1
ATOM 1051 C C . ASN A 1 133 ? -3.568 12.776 -25.533 1.00 70.75 133 ASN A C 1
ATOM 1053 O O . ASN A 1 133 ? -4.237 11.771 -25.271 1.00 70.75 133 ASN A O 1
ATOM 1057 N N . LYS A 1 134 ? -2.922 13.470 -24.589 1.00 74.12 134 LYS A N 1
ATOM 1058 C CA . LYS A 1 134 ? -3.066 13.136 -23.167 1.00 74.12 134 LYS A CA 1
ATOM 1059 C C . LYS A 1 134 ? -4.556 13.223 -22.809 1.00 74.12 134 LYS A C 1
ATOM 1061 O O . LYS A 1 134 ? -5.214 14.175 -23.236 1.00 74.12 134 LYS A O 1
ATOM 1066 N N . PRO A 1 135 ? -5.107 12.252 -22.061 1.00 81.00 135 PRO A N 1
ATOM 1067 C CA . PRO A 1 135 ? -6.517 12.289 -21.708 1.00 81.00 135 PRO A CA 1
ATOM 1068 C C . PRO A 1 135 ? -6.840 13.572 -20.942 1.00 81.00 135 PRO A C 1
ATOM 1070 O O . PRO A 1 135 ? -6.015 14.081 -20.180 1.00 81.00 135 PRO A O 1
ATOM 1073 N N . GLY A 1 136 ? -8.056 14.085 -21.144 1.00 87.12 136 GLY A N 1
ATOM 1074 C CA . GLY A 1 136 ? -8.541 15.257 -20.424 1.00 87.12 136 GLY A CA 1
ATOM 1075 C C . GLY A 1 136 ? -8.471 15.065 -18.906 1.00 87.12 136 GLY A C 1
ATOM 1076 O O . GLY A 1 136 ? -8.482 13.940 -18.403 1.00 87.12 136 GLY A O 1
ATOM 1077 N N . LEU A 1 137 ? -8.429 16.176 -18.171 1.00 86.94 137 LEU A N 1
ATOM 1078 C CA . LEU A 1 137 ? -8.140 16.197 -16.733 1.00 86.94 137 LEU A CA 1
ATOM 1079 C C . LEU A 1 137 ? -9.068 15.281 -15.914 1.00 86.94 137 LEU A C 1
ATOM 1081 O O . LEU A 1 137 ? -8.603 14.583 -15.018 1.00 86.94 137 LEU A O 1
ATOM 1085 N N . VAL A 1 138 ? -10.354 15.209 -16.272 1.00 89.81 138 VAL A N 1
ATOM 1086 C CA . VAL A 1 138 ? -11.338 14.331 -15.611 1.00 89.81 138 VAL A CA 1
ATOM 1087 C C . VAL A 1 138 ? -10.978 12.856 -15.776 1.00 89.81 138 VAL A C 1
ATOM 1089 O O . VAL A 1 138 ? -10.925 12.120 -14.793 1.00 89.81 138 VAL A O 1
ATOM 1092 N N . LYS A 1 139 ? -10.686 12.426 -17.008 1.00 87.75 139 LYS A N 1
ATOM 1093 C CA . LYS A 1 139 ? -10.310 11.040 -17.298 1.00 87.75 139 LYS A CA 1
ATOM 1094 C C . LYS A 1 139 ? -8.982 10.686 -16.629 1.00 87.75 139 LYS A C 1
ATOM 1096 O O . LYS A 1 139 ? -8.876 9.623 -16.033 1.00 87.75 139 LYS A O 1
ATOM 1101 N N . LEU A 1 140 ? -8.022 11.610 -16.639 1.00 87.62 140 LEU A N 1
ATOM 1102 C CA . LEU A 1 140 ? -6.734 11.430 -15.976 1.00 87.62 140 LEU A CA 1
ATOM 1103 C C . LEU A 1 140 ? -6.893 11.235 -14.463 1.00 87.62 140 LEU A C 1
ATOM 1105 O O . LEU A 1 140 ? -6.280 10.335 -13.898 1.00 87.62 140 LEU A O 1
ATOM 1109 N N . MET A 1 141 ? -7.734 12.040 -13.810 1.00 89.19 141 MET A N 1
ATOM 1110 C CA . MET A 1 141 ? -8.034 11.892 -12.382 1.00 89.19 141 MET A CA 1
ATOM 1111 C C . MET A 1 141 ? -8.781 10.588 -12.087 1.00 89.19 141 MET A C 1
ATOM 1113 O O . MET A 1 141 ? -8.464 9.913 -11.109 1.00 89.19 141 MET A O 1
ATOM 1117 N N . TRP A 1 142 ? -9.730 10.209 -12.946 1.00 90.75 142 TRP A N 1
ATOM 1118 C CA . TRP A 1 142 ? -10.472 8.960 -12.809 1.00 90.75 142 TRP A CA 1
ATOM 1119 C C . TRP A 1 142 ? -9.562 7.736 -12.926 1.00 90.75 142 TRP A C 1
ATOM 1121 O O . TRP A 1 142 ? -9.528 6.920 -12.014 1.00 90.75 142 TRP A O 1
ATOM 1131 N N . GLU A 1 143 ? -8.753 7.646 -13.983 1.00 89.06 143 GLU A N 1
ATOM 1132 C CA . GLU A 1 143 ? -7.821 6.531 -14.203 1.00 89.06 143 GLU A CA 1
ATOM 1133 C C . GLU A 1 143 ? -6.700 6.504 -13.155 1.00 89.06 143 GLU A C 1
ATOM 1135 O O . GLU A 1 143 ? -6.224 5.436 -12.756 1.00 89.06 143 GLU A O 1
ATOM 1140 N N . LYS A 1 144 ? -6.301 7.674 -12.640 1.00 89.00 144 LYS A N 1
ATOM 1141 C CA . LYS A 1 144 ? -5.390 7.759 -11.496 1.00 89.00 144 LYS A CA 1
ATOM 1142 C C . LYS A 1 144 ? -6.009 7.157 -10.238 1.00 89.00 144 LYS A C 1
ATOM 1144 O O . LYS A 1 144 ? -5.293 6.520 -9.473 1.00 89.00 144 LYS A O 1
ATOM 1149 N N . PHE A 1 145 ? -7.301 7.366 -10.005 1.00 88.88 145 PHE A N 1
ATOM 1150 C CA . PHE A 1 145 ? -7.995 6.826 -8.842 1.00 88.88 145 PHE A CA 1
ATOM 1151 C C . PHE A 1 145 ? -8.317 5.334 -8.997 1.00 88.88 145 PHE A C 1
ATOM 1153 O O . PHE A 1 145 ? -8.051 4.565 -8.078 1.00 88.88 145 PHE A O 1
ATOM 1160 N N . SER A 1 146 ? -8.844 4.914 -10.150 1.00 87.56 146 SER A N 1
ATOM 1161 C CA . SER A 1 146 ? -9.301 3.540 -10.376 1.00 87.56 146 SER A CA 1
ATOM 1162 C C . SER A 1 146 ? -8.151 2.552 -10.572 1.00 87.56 146 SER A C 1
ATOM 1164 O O . SER A 1 146 ? -8.163 1.471 -9.994 1.00 87.56 146 SER A O 1
ATOM 1166 N N . GLU A 1 147 ? -7.147 2.918 -11.369 1.00 85.12 147 GLU A N 1
ATOM 1167 C CA . GLU A 1 147 ? -6.069 2.009 -11.789 1.00 85.12 147 GLU A CA 1
ATOM 1168 C C . GLU A 1 147 ? -4.697 2.421 -11.229 1.00 85.12 147 GLU A C 1
ATOM 1170 O O . GLU A 1 147 ? -3.681 1.738 -11.409 1.00 85.12 147 GLU A O 1
ATOM 1175 N N . GLY A 1 148 ? -4.624 3.574 -10.556 1.00 86.62 148 GLY A N 1
ATOM 1176 C CA . GLY A 1 148 ? -3.343 4.168 -10.188 1.00 86.62 148 GLY A CA 1
ATOM 1177 C C . GLY A 1 148 ? -2.522 4.571 -11.414 1.00 86.62 148 GLY A C 1
ATOM 1178 O O . GLY A 1 148 ? -1.290 4.629 -11.320 1.00 86.62 148 GLY A O 1
ATOM 1179 N N . ARG A 1 149 ? -3.178 4.805 -12.560 1.00 89.12 149 ARG A N 1
ATOM 1180 C CA . ARG A 1 149 ? -2.518 5.033 -13.843 1.00 89.12 149 ARG A CA 1
ATOM 1181 C C . ARG A 1 149 ? -1.732 6.335 -13.830 1.00 89.12 149 ARG A C 1
ATOM 1183 O O . ARG A 1 149 ? -2.212 7.385 -13.404 1.00 89.12 149 ARG A O 1
ATOM 1190 N N . THR A 1 150 ? -0.496 6.273 -14.305 1.00 88.38 150 THR A N 1
ATOM 1191 C CA . THR A 1 150 ? 0.372 7.439 -14.457 1.00 88.38 150 THR A CA 1
ATOM 1192 C C . THR A 1 150 ? 0.830 7.541 -15.900 1.00 88.38 150 THR A C 1
ATOM 1194 O O . THR A 1 150 ? 1.561 6.682 -16.386 1.00 88.38 150 THR A O 1
ATOM 1197 N N . TYR A 1 151 ? 0.381 8.594 -16.579 1.00 87.44 151 TYR A N 1
ATOM 1198 C CA . TYR A 1 151 ? 0.760 8.894 -17.954 1.00 87.44 151 TYR A CA 1
ATOM 1199 C C . TYR A 1 151 ? 2.182 9.443 -18.034 1.00 87.44 151 TYR A C 1
ATOM 1201 O O . TYR A 1 151 ? 2.595 10.259 -17.208 1.00 87.44 151 TYR A O 1
ATOM 1209 N N . VAL A 1 152 ? 2.913 9.001 -19.052 1.00 88.19 152 VAL A N 1
ATOM 1210 C CA . VAL A 1 152 ? 4.306 9.360 -19.309 1.00 88.19 152 VAL A CA 1
ATOM 1211 C C . VAL A 1 152 ? 4.425 9.873 -20.742 1.00 88.19 152 VAL A C 1
ATOM 1213 O O . VAL A 1 152 ? 3.922 9.258 -21.677 1.00 88.19 152 VAL A O 1
ATOM 1216 N N . ASP A 1 153 ? 5.073 11.023 -20.902 1.00 87.44 153 ASP A N 1
ATOM 1217 C CA . ASP A 1 153 ? 5.404 11.629 -22.194 1.00 87.44 153 ASP A CA 1
ATOM 1218 C C . ASP A 1 153 ? 6.805 12.219 -22.053 1.00 87.44 153 ASP A C 1
ATOM 1220 O O . ASP A 1 153 ? 6.978 13.281 -21.455 1.00 87.44 153 ASP A O 1
ATOM 1224 N N . ILE A 1 154 ? 7.797 11.463 -22.508 1.00 87.25 154 ILE A N 1
ATOM 1225 C CA . ILE A 1 154 ? 9.210 11.832 -22.481 1.00 87.25 154 ILE A CA 1
ATOM 1226 C C . ILE A 1 154 ? 9.555 12.333 -23.876 1.00 87.25 154 ILE A C 1
ATOM 1228 O O . ILE A 1 154 ? 9.363 11.605 -24.848 1.00 87.25 154 ILE A O 1
ATOM 1232 N N . LYS A 1 155 ? 10.050 13.565 -23.966 1.00 88.38 155 LYS A N 1
ATOM 1233 C CA . LYS A 1 155 ? 10.516 14.190 -25.205 1.00 88.38 155 LYS A CA 1
ATOM 1234 C C . LYS A 1 155 ? 11.961 14.605 -25.002 1.00 88.38 155 LYS A C 1
ATOM 1236 O O . LYS A 1 155 ? 12.210 15.453 -24.155 1.00 88.38 155 LYS A O 1
ATOM 1241 N N . ILE A 1 156 ? 12.882 13.995 -25.730 1.00 86.88 156 ILE A N 1
ATOM 1242 C CA . ILE A 1 156 ? 14.302 14.324 -25.682 1.00 86.88 156 ILE A CA 1
ATOM 1243 C C . ILE A 1 156 ? 14.660 14.973 -27.023 1.00 86.88 156 ILE A C 1
ATOM 1245 O O . ILE A 1 156 ? 14.462 14.324 -28.054 1.00 86.88 156 ILE A O 1
ATOM 1249 N N . PRO A 1 157 ? 15.110 16.237 -27.028 1.00 85.81 157 PRO A N 1
ATOM 1250 C CA . PRO A 1 157 ? 15.414 16.949 -28.263 1.00 85.81 157 PRO A CA 1
ATOM 1251 C C . PRO A 1 157 ? 16.623 16.344 -28.987 1.00 85.81 157 PRO A C 1
ATOM 1253 O O . PRO A 1 157 ? 17.495 15.733 -28.362 1.00 85.81 157 PRO A O 1
ATOM 1256 N N . ALA A 1 158 ? 16.664 16.511 -30.310 1.00 86.19 158 ALA A N 1
ATOM 1257 C CA . ALA A 1 158 ? 17.797 16.091 -31.129 1.00 86.19 158 ALA A CA 1
ATOM 1258 C C . ALA A 1 158 ? 19.114 16.728 -30.649 1.00 86.19 158 ALA A C 1
ATOM 1260 O O . ALA A 1 158 ? 19.171 17.915 -30.332 1.00 86.19 158 ALA A O 1
ATOM 1261 N N . GLY A 1 159 ? 20.177 15.928 -30.594 1.00 83.00 159 GLY A N 1
ATOM 1262 C CA . GLY A 1 159 ? 21.503 16.350 -30.141 1.00 83.00 159 GLY A CA 1
ATOM 1263 C C . GLY A 1 159 ? 21.684 16.442 -28.623 1.00 83.00 159 GLY A C 1
ATOM 1264 O O . GLY A 1 159 ? 22.801 16.692 -28.190 1.00 83.00 159 GLY A O 1
ATOM 1265 N N . ALA A 1 160 ? 20.645 16.218 -27.810 1.00 84.44 160 ALA A N 1
ATOM 1266 C CA . ALA A 1 160 ? 20.786 16.253 -26.357 1.00 84.44 160 ALA A CA 1
ATOM 1267 C C . ALA A 1 160 ? 21.527 15.025 -25.811 1.00 84.44 160 ALA A C 1
ATOM 1269 O O . ALA A 1 160 ? 21.159 13.879 -26.095 1.00 84.44 160 ALA A O 1
ATOM 1270 N N . GLU A 1 161 ? 22.516 15.273 -24.953 1.00 86.44 161 GLU A N 1
ATOM 1271 C CA . GLU A 1 161 ? 23.222 14.232 -24.210 1.00 86.44 161 GLU A CA 1
ATOM 1272 C C . GLU A 1 161 ? 22.689 14.113 -22.776 1.00 86.44 161 GLU A C 1
ATOM 1274 O O . GLU A 1 161 ? 22.513 15.096 -22.054 1.00 86.44 161 GLU A O 1
ATOM 1279 N N . ILE A 1 162 ? 22.371 12.887 -22.361 1.00 86.75 162 ILE A N 1
ATOM 1280 C CA . ILE A 1 162 ? 21.833 12.568 -21.038 1.00 86.75 162 ILE A CA 1
ATOM 1281 C C . ILE A 1 162 ? 23.000 12.370 -20.070 1.00 86.75 162 ILE A C 1
ATOM 1283 O O . ILE A 1 162 ? 23.775 11.414 -20.197 1.00 86.75 162 ILE A O 1
ATOM 1287 N N . ASP A 1 163 ? 23.065 13.219 -19.047 1.00 86.75 163 ASP A N 1
ATOM 1288 C CA . ASP A 1 163 ? 24.056 13.121 -17.977 1.00 86.75 163 ASP A CA 1
ATOM 1289 C C . ASP A 1 163 ? 23.682 11.999 -17.001 1.00 86.75 163 ASP A C 1
ATOM 1291 O O . ASP A 1 163 ? 24.424 11.022 -16.838 1.00 86.75 163 ASP A O 1
ATOM 1295 N N . LYS A 1 164 ? 22.497 12.090 -16.378 1.00 86.69 164 LYS A N 1
ATOM 1296 C CA . LYS A 1 164 ? 22.076 11.162 -15.317 1.00 86.69 164 LYS A CA 1
ATOM 1297 C C . LYS A 1 164 ? 20.562 11.024 -15.155 1.00 86.69 164 LYS A C 1
ATOM 1299 O O . LYS A 1 164 ? 19.782 11.897 -15.531 1.00 86.69 164 LYS A O 1
ATOM 1304 N N . PHE A 1 165 ? 20.163 9.926 -14.516 1.00 88.12 165 PHE A N 1
ATOM 1305 C CA . PHE A 1 165 ? 18.808 9.692 -14.020 1.00 88.12 165 PHE A CA 1
ATOM 1306 C C . PHE A 1 165 ? 18.804 9.701 -12.491 1.00 88.12 165 PHE A C 1
ATOM 1308 O O . PHE A 1 165 ? 19.579 8.973 -11.874 1.00 88.12 165 PHE A O 1
ATOM 1315 N N . GLU A 1 166 ? 17.917 10.473 -11.870 1.00 87.69 166 GLU A N 1
ATOM 1316 C CA . GLU A 1 166 ? 17.820 10.582 -10.410 1.00 87.69 166 GLU A CA 1
ATOM 1317 C C . GLU A 1 166 ? 16.422 10.210 -9.905 1.00 87.69 166 GLU A C 1
ATOM 1319 O O . GLU A 1 166 ? 15.410 10.702 -10.396 1.00 87.69 166 GLU A O 1
ATOM 1324 N N . GLU A 1 167 ? 16.344 9.339 -8.903 1.00 87.62 167 GLU A N 1
ATOM 1325 C CA . GLU A 1 167 ? 15.101 8.921 -8.268 1.00 87.62 167 GLU A CA 1
ATOM 1326 C C . GLU A 1 167 ? 14.818 9.750 -7.008 1.00 87.62 167 GLU A C 1
ATOM 1328 O O . GLU A 1 167 ? 15.409 9.564 -5.939 1.00 87.62 167 GLU A O 1
ATOM 1333 N N . VAL A 1 168 ? 13.841 10.650 -7.117 1.00 85.31 168 VAL A N 1
ATOM 1334 C CA . VAL A 1 168 ? 13.408 11.524 -6.028 1.00 85.31 168 VAL A CA 1
ATOM 1335 C C . VAL A 1 168 ? 12.127 10.971 -5.421 1.00 85.31 168 VAL A C 1
ATOM 1337 O O . VAL A 1 168 ? 11.084 10.894 -6.070 1.00 85.31 168 VAL A O 1
ATOM 1340 N N . THR A 1 169 ? 12.183 10.611 -4.138 1.00 82.88 169 THR A N 1
ATOM 1341 C CA . THR A 1 169 ? 11.007 10.169 -3.377 1.00 82.88 169 THR A CA 1
ATOM 1342 C C . THR A 1 169 ? 10.547 11.271 -2.430 1.00 82.88 169 THR A C 1
ATOM 1344 O O . THR A 1 169 ? 11.228 11.586 -1.455 1.00 82.88 169 THR A O 1
ATOM 1347 N N . ARG A 1 170 ? 9.363 11.840 -2.679 1.00 78.69 170 ARG A N 1
ATOM 1348 C CA . ARG A 1 170 ? 8.708 12.799 -1.776 1.00 78.69 170 ARG A CA 1
ATOM 1349 C C . ARG A 1 170 ? 7.765 12.082 -0.815 1.00 78.69 170 ARG A C 1
ATOM 1351 O O . ARG A 1 170 ? 7.059 11.147 -1.194 1.00 78.69 170 ARG A O 1
ATOM 1358 N N . PHE A 1 171 ? 7.759 12.529 0.441 1.00 71.50 171 PHE A N 1
ATOM 1359 C CA . PHE A 1 171 ? 6.901 12.008 1.515 1.00 71.50 171 PHE A CA 1
ATOM 1360 C C . PHE A 1 171 ? 6.970 10.482 1.729 1.00 71.50 171 PHE A C 1
ATOM 1362 O O . PHE A 1 171 ? 6.059 9.922 2.315 1.00 71.50 171 PHE A O 1
ATOM 1369 N N . LYS A 1 172 ? 8.026 9.795 1.264 1.00 69.00 172 LYS A N 1
ATOM 1370 C CA . LYS A 1 172 ? 8.153 8.318 1.239 1.00 69.00 172 LYS A CA 1
ATOM 1371 C C . LYS A 1 172 ? 7.128 7.561 0.370 1.00 69.00 172 LYS A C 1
ATOM 1373 O O . LYS A 1 172 ? 7.180 6.336 0.342 1.00 69.00 172 LYS A O 1
ATOM 1378 N N . PHE A 1 173 ? 6.245 8.251 -0.356 1.00 62.41 173 PHE A N 1
ATOM 1379 C CA . PHE A 1 173 ? 5.171 7.617 -1.140 1.00 62.41 173 PHE A CA 1
ATOM 1380 C C . PHE A 1 173 ? 5.193 7.979 -2.626 1.00 62.41 173 PHE A C 1
ATOM 1382 O O . PHE A 1 173 ? 4.748 7.189 -3.456 1.00 62.41 173 PHE A O 1
ATOM 1389 N N . PHE A 1 174 ? 5.706 9.160 -2.974 1.00 77.81 174 PHE A N 1
ATOM 1390 C CA . PHE A 1 174 ? 5.689 9.662 -4.344 1.00 77.81 174 PHE A CA 1
ATOM 1391 C C . PHE A 1 174 ? 7.092 9.635 -4.924 1.00 77.81 174 PHE A C 1
ATOM 1393 O O . PHE A 1 174 ? 7.874 10.566 -4.732 1.00 77.81 174 PHE A O 1
ATOM 1400 N N . THR A 1 175 ? 7.398 8.551 -5.624 1.00 82.06 175 THR A N 1
ATOM 1401 C CA . THR A 1 175 ? 8.668 8.377 -6.321 1.00 82.06 175 THR A CA 1
ATOM 1402 C C . THR A 1 175 ? 8.548 8.875 -7.757 1.00 82.06 175 THR A C 1
ATOM 1404 O O . THR A 1 175 ? 7.571 8.593 -8.451 1.00 82.06 175 THR A O 1
ATOM 1407 N N . SER A 1 176 ? 9.508 9.680 -8.193 1.00 86.62 176 SER A N 1
ATOM 1408 C CA . SER A 1 176 ? 9.605 10.195 -9.559 1.00 86.62 176 SER A CA 1
ATOM 1409 C C . SER A 1 176 ? 11.056 10.139 -10.015 1.00 86.62 176 SER A C 1
ATOM 1411 O O . SER A 1 176 ? 11.958 10.349 -9.208 1.00 86.62 176 SER A O 1
ATOM 1413 N N . THR A 1 177 ? 11.270 9.898 -11.301 1.00 88.75 177 THR A N 1
ATOM 1414 C CA . THR A 1 177 ? 12.591 9.937 -11.925 1.00 88.75 177 THR A CA 1
ATOM 1415 C C . THR A 1 177 ? 12.788 11.270 -12.633 1.00 88.75 177 THR A C 1
ATOM 1417 O O . THR A 1 177 ? 11.938 11.693 -13.416 1.00 88.75 177 THR A O 1
ATOM 1420 N N . LEU A 1 178 ? 13.897 11.938 -12.344 1.00 89.62 178 LEU A N 1
ATOM 1421 C CA . LEU A 1 178 ? 14.384 13.110 -13.056 1.00 89.62 178 LEU A CA 1
ATOM 1422 C C . LEU A 1 178 ? 15.418 12.664 -14.086 1.00 89.62 178 LEU A C 1
ATOM 1424 O O . LEU A 1 178 ? 16.282 11.846 -13.777 1.00 89.62 178 LEU A O 1
ATOM 1428 N N . ILE A 1 179 ? 15.304 13.186 -15.300 1.00 89.69 179 ILE A N 1
ATOM 1429 C CA . ILE A 1 179 ? 16.271 13.001 -16.380 1.00 89.69 179 ILE A CA 1
ATOM 1430 C C . ILE A 1 179 ? 16.993 14.333 -16.542 1.00 89.69 179 ILE A C 1
ATOM 1432 O O . ILE A 1 179 ? 16.346 15.340 -16.843 1.00 89.69 179 ILE A O 1
ATOM 1436 N N . SER A 1 180 ? 18.301 14.330 -16.308 1.00 88.81 180 SER A N 1
ATOM 1437 C CA . SER A 1 180 ? 19.158 15.505 -16.447 1.00 88.81 180 SER A CA 1
ATOM 1438 C C . SER A 1 180 ? 20.036 15.375 -17.682 1.00 88.81 180 SER A C 1
ATOM 1440 O O . SER A 1 180 ? 20.534 14.289 -17.987 1.00 88.81 180 SER A O 1
ATOM 1442 N N . PHE A 1 181 ? 20.223 16.494 -18.370 1.00 89.25 181 PHE A N 1
ATOM 1443 C CA . PHE A 1 181 ? 21.054 16.604 -19.561 1.00 89.25 181 PHE A CA 1
ATOM 1444 C C . PHE A 1 181 ? 22.415 17.203 -19.213 1.00 89.25 181 PHE A C 1
ATOM 1446 O O . PHE A 1 181 ? 22.547 17.889 -18.199 1.00 89.25 181 PHE A O 1
ATOM 1453 N N . GLU A 1 182 ? 23.416 16.902 -20.033 1.00 86.06 182 GLU A N 1
ATOM 1454 C CA . GLU A 1 182 ? 24.770 17.445 -19.898 1.00 86.06 182 GLU A CA 1
ATOM 1455 C C . GLU A 1 182 ? 24.813 18.922 -20.305 1.00 86.06 182 GLU A C 1
ATOM 1457 O O . GLU A 1 182 ? 25.417 19.742 -19.612 1.00 86.06 182 GLU A O 1
ATOM 1462 N N . ASP A 1 183 ? 24.078 19.282 -21.361 1.00 85.00 183 ASP A N 1
ATOM 1463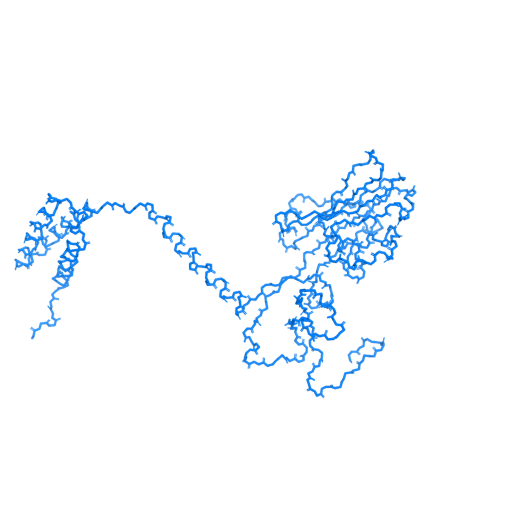 C CA . ASP A 1 183 ? 23.933 20.670 -21.785 1.00 85.00 183 ASP A CA 1
ATOM 1464 C C . ASP A 1 183 ? 22.988 21.448 -20.850 1.00 85.00 183 ASP A C 1
ATOM 1466 O O . ASP A 1 183 ? 21.803 21.105 -20.739 1.00 85.00 183 ASP A O 1
ATOM 1470 N N . PRO A 1 184 ? 23.439 22.570 -20.253 1.00 79.75 184 PRO A N 1
ATOM 1471 C CA . PRO A 1 184 ? 22.612 23.405 -19.376 1.00 79.75 184 PRO A CA 1
ATOM 1472 C C . PRO A 1 184 ? 21.406 24.056 -20.070 1.00 79.75 184 PRO A C 1
ATOM 1474 O O . PRO A 1 184 ? 20.544 24.621 -19.401 1.00 79.75 184 PRO A O 1
ATOM 1477 N N . GLN A 1 185 ? 21.365 24.032 -21.405 1.00 82.00 185 GLN A N 1
ATOM 1478 C CA . GLN A 1 185 ? 20.287 24.613 -22.203 1.00 82.00 185 GLN A CA 1
ATOM 1479 C C . GLN A 1 185 ? 18.998 23.778 -22.150 1.00 82.00 185 GLN A C 1
ATOM 1481 O O . GLN A 1 185 ? 17.913 24.323 -22.356 1.00 82.00 185 GLN A O 1
ATOM 1486 N N . TYR A 1 186 ? 19.090 22.473 -21.873 1.00 83.75 186 TYR A N 1
ATOM 1487 C CA . TYR A 1 186 ? 17.924 21.596 -21.816 1.00 83.75 186 TYR A CA 1
ATOM 1488 C C . TYR A 1 186 ? 17.366 21.488 -20.396 1.00 83.75 186 TYR A C 1
ATOM 1490 O O . TYR A 1 186 ? 18.080 21.210 -19.432 1.00 83.75 186 TYR A O 1
ATOM 1498 N N . GLU A 1 187 ? 16.051 21.660 -20.263 1.00 86.44 187 GLU A N 1
ATOM 1499 C CA . GLU A 1 187 ? 15.371 21.510 -18.979 1.00 86.44 187 GLU A CA 1
ATOM 1500 C C . GLU A 1 187 ? 15.300 20.045 -18.536 1.00 86.44 187 GLU A C 1
ATOM 1502 O O . GLU A 1 187 ? 15.040 19.134 -19.323 1.00 86.44 187 GLU A O 1
ATOM 1507 N N . THR A 1 188 ? 15.450 19.815 -17.232 1.00 86.81 188 THR A N 1
ATOM 1508 C CA . THR A 1 188 ? 15.295 18.481 -16.644 1.00 86.81 188 THR A CA 1
ATOM 1509 C C . THR A 1 188 ? 13.871 17.946 -16.821 1.00 86.81 188 THR A C 1
ATOM 1511 O O . THR A 1 188 ? 12.895 18.621 -16.482 1.00 86.81 188 THR A O 1
ATOM 1514 N N . ILE A 1 189 ? 13.733 16.697 -17.270 1.00 89.44 189 ILE A N 1
ATOM 1515 C CA . ILE A 1 189 ? 12.423 16.064 -17.479 1.00 89.44 189 ILE A CA 1
ATOM 1516 C C . ILE A 1 189 ? 12.041 15.263 -16.241 1.00 89.44 189 ILE A C 1
ATOM 1518 O O . ILE A 1 189 ? 12.756 14.352 -15.824 1.00 89.44 189 ILE A O 1
ATOM 1522 N N . LYS A 1 190 ? 10.863 15.545 -15.679 1.00 89.62 190 LYS A N 1
ATOM 1523 C CA . LYS A 1 190 ? 10.309 14.786 -14.554 1.00 89.62 190 LYS A CA 1
ATOM 1524 C C . LYS A 1 190 ? 9.307 13.733 -15.016 1.00 89.62 190 LYS A C 1
ATOM 1526 O O . LYS A 1 190 ? 8.254 14.053 -15.560 1.00 89.62 190 LYS A O 1
ATOM 1531 N N . VAL A 1 191 ? 9.581 12.478 -14.677 1.00 87.88 191 VAL A N 1
ATOM 1532 C CA . VAL A 1 191 ? 8.729 11.320 -14.959 1.00 87.88 191 VAL A CA 1
ATOM 1533 C C . VAL A 1 191 ? 8.164 10.762 -13.654 1.00 87.88 191 VAL A C 1
ATOM 1535 O O . VAL A 1 191 ? 8.899 10.428 -12.730 1.00 87.88 191 VAL A O 1
ATOM 1538 N N . GLY A 1 192 ? 6.840 10.628 -13.558 1.00 84.69 192 GLY A N 1
ATOM 1539 C CA . GLY A 1 192 ? 6.142 10.148 -12.354 1.00 84.69 192 GLY A CA 1
ATOM 1540 C C . GLY A 1 192 ? 6.238 8.638 -12.093 1.00 84.69 192 GLY A C 1
ATOM 1541 O O . GLY A 1 192 ? 5.325 8.074 -11.496 1.00 84.69 192 GLY A O 1
ATOM 1542 N N . VAL A 1 193 ? 7.285 7.976 -12.585 1.00 85.25 193 VAL A N 1
ATOM 1543 C CA . VAL A 1 193 ? 7.470 6.520 -12.537 1.00 85.25 193 VAL A CA 1
ATOM 1544 C C . VAL A 1 193 ? 8.848 6.220 -11.935 1.00 85.25 193 VAL A C 1
ATOM 1546 O O . VAL A 1 193 ? 9.789 6.929 -12.280 1.00 85.25 193 VAL A O 1
ATOM 1549 N N . PRO A 1 194 ? 8.986 5.203 -11.058 1.00 84.00 194 PRO A N 1
ATOM 1550 C CA . PRO A 1 194 ? 10.277 4.769 -10.519 1.00 84.00 194 PRO A CA 1
ATOM 1551 C C . PRO A 1 194 ? 11.283 4.368 -11.601 1.00 84.00 194 PRO A C 1
ATOM 1553 O O . PRO A 1 194 ? 10.901 3.804 -12.634 1.00 84.00 194 PRO A O 1
ATOM 1556 N N . LEU A 1 195 ? 12.577 4.541 -11.315 1.00 83.50 195 LEU A N 1
ATOM 1557 C CA . LEU A 1 195 ? 13.653 4.287 -12.283 1.00 83.50 195 LEU A CA 1
ATOM 1558 C C . LEU A 1 195 ? 13.642 2.832 -12.775 1.00 83.50 195 LEU A C 1
ATOM 1560 O O . LEU A 1 195 ? 13.795 2.557 -13.966 1.00 83.50 195 LEU A O 1
ATOM 1564 N N . LYS A 1 196 ? 13.376 1.897 -11.855 1.00 80.69 196 LYS A N 1
ATOM 1565 C CA . LYS A 1 196 ? 13.249 0.465 -12.147 1.00 80.69 196 LYS A CA 1
ATOM 1566 C C . LYS A 1 196 ? 12.269 0.198 -13.286 1.00 80.69 196 LYS A C 1
ATOM 1568 O O . LYS A 1 196 ? 12.588 -0.524 -14.225 1.00 80.69 196 LYS A O 1
ATOM 1573 N N . ASN A 1 197 ? 11.088 0.794 -13.203 1.00 83.44 197 ASN A N 1
ATOM 1574 C CA . ASN A 1 197 ? 9.981 0.533 -14.116 1.00 83.44 197 ASN A CA 1
ATOM 1575 C C . ASN A 1 197 ? 10.179 1.266 -15.445 1.00 83.44 197 ASN A C 1
ATOM 1577 O O . ASN A 1 197 ? 9.746 0.787 -16.492 1.00 83.44 197 ASN A O 1
ATOM 1581 N N . LEU A 1 198 ? 10.878 2.402 -15.404 1.00 84.19 198 LEU A N 1
ATOM 1582 C CA . LEU A 1 198 ? 11.286 3.145 -16.586 1.00 84.19 198 LEU A CA 1
ATOM 1583 C C . LEU A 1 198 ? 12.283 2.342 -17.443 1.00 84.19 198 LEU A C 1
ATOM 1585 O O . LEU A 1 198 ? 12.143 2.272 -18.664 1.00 84.19 198 LEU A O 1
ATOM 1589 N N . PHE A 1 199 ? 13.273 1.705 -16.810 1.00 83.38 199 PHE A N 1
ATOM 1590 C CA . PHE A 1 199 ? 14.340 0.964 -17.499 1.00 83.38 199 PHE A CA 1
ATOM 1591 C C . PHE A 1 199 ? 14.010 -0.498 -17.797 1.00 83.38 199 PHE A C 1
ATOM 1593 O O . PHE A 1 199 ? 14.610 -1.091 -18.699 1.00 83.38 199 PHE A O 1
ATOM 1600 N N . GLN A 1 200 ? 13.090 -1.093 -17.042 1.00 81.94 200 GLN A N 1
ATOM 1601 C CA . GLN A 1 200 ? 12.643 -2.464 -17.254 1.00 81.94 200 GLN A CA 1
ATOM 1602 C C . GLN A 1 200 ? 12.086 -2.640 -18.673 1.00 81.94 200 GLN A C 1
ATOM 1604 O O . GLN A 1 200 ? 11.383 -1.780 -19.194 1.00 81.94 200 GLN A O 1
ATOM 1609 N N . GLU A 1 201 ? 12.439 -3.752 -19.318 1.00 81.25 201 GLU A N 1
ATOM 1610 C CA . GLU A 1 201 ? 12.063 -4.032 -20.709 1.00 81.25 201 GLU A CA 1
ATOM 1611 C C . GLU A 1 201 ? 10.541 -4.213 -20.861 1.00 81.25 201 GLU A C 1
ATOM 1613 O O . GLU A 1 201 ? 9.877 -4.694 -19.934 1.00 81.25 201 GLU A O 1
ATOM 1618 N N . LYS A 1 202 ? 10.006 -3.883 -22.050 1.00 80.62 202 LYS A N 1
ATOM 1619 C CA . LYS A 1 202 ? 8.568 -3.974 -22.380 1.00 80.62 202 LYS A CA 1
ATOM 1620 C C . LYS A 1 202 ? 7.980 -5.349 -22.019 1.00 80.62 202 LYS A C 1
ATOM 1622 O O . LYS A 1 202 ? 6.983 -5.432 -21.309 1.00 80.62 202 LYS A O 1
ATOM 1627 N N . ASN A 1 203 ? 8.682 -6.431 -22.370 1.00 75.94 203 ASN A N 1
ATOM 1628 C CA . ASN A 1 203 ? 8.264 -7.819 -22.098 1.00 75.94 203 ASN A CA 1
ATOM 1629 C C . ASN A 1 203 ? 8.193 -8.180 -20.605 1.00 75.94 203 ASN A C 1
ATOM 1631 O O . ASN A 1 203 ? 7.646 -9.215 -20.239 1.00 75.94 203 ASN A O 1
ATOM 1635 N N . ARG A 1 204 ? 8.773 -7.357 -19.728 1.00 72.69 204 ARG A N 1
ATOM 1636 C CA . ARG A 1 204 ? 8.729 -7.538 -18.273 1.00 72.69 204 ARG A CA 1
ATOM 1637 C C . ARG A 1 204 ? 7.797 -6.533 -17.591 1.00 72.69 204 ARG A C 1
ATOM 1639 O O . ARG A 1 204 ? 7.818 -6.467 -16.365 1.00 72.69 204 ARG A O 1
ATOM 1646 N N . GLY A 1 205 ? 7.015 -5.763 -18.351 1.00 75.56 205 GLY A N 1
ATOM 1647 C CA . GLY A 1 205 ? 6.065 -4.774 -17.836 1.00 75.56 205 GLY A CA 1
ATOM 1648 C C . GLY A 1 205 ? 6.662 -3.398 -17.529 1.00 75.56 205 GLY A C 1
ATOM 1649 O O . GLY A 1 205 ? 6.049 -2.641 -16.783 1.00 75.56 205 GLY A O 1
ATOM 1650 N N . GLY A 1 206 ? 7.844 -3.065 -18.058 1.00 83.44 206 GLY A N 1
ATOM 1651 C CA . GLY A 1 206 ? 8.420 -1.717 -17.957 1.00 83.44 206 GLY A CA 1
ATOM 1652 C C . GLY A 1 206 ? 8.273 -0.895 -19.242 1.00 83.44 206 GLY A C 1
ATOM 1653 O O . GLY A 1 206 ? 7.769 -1.386 -20.248 1.00 83.44 206 GLY A O 1
ATOM 1654 N N . LEU A 1 207 ? 8.717 0.365 -19.220 1.00 83.69 207 LEU A N 1
ATOM 1655 C CA . LEU A 1 207 ? 8.651 1.268 -20.384 1.00 83.69 207 LEU A CA 1
ATOM 1656 C C . LEU A 1 207 ? 9.740 0.993 -21.434 1.00 83.69 207 LEU A C 1
ATOM 1658 O O . LEU A 1 207 ? 9.663 1.498 -22.549 1.00 83.69 207 LEU A O 1
ATOM 1662 N N . GLY A 1 208 ? 10.764 0.201 -21.107 1.00 82.62 208 GLY A N 1
ATOM 1663 C CA . GLY A 1 208 ? 11.830 -0.160 -22.040 1.00 82.62 208 GLY A CA 1
ATOM 1664 C C . GLY A 1 208 ? 12.716 1.011 -22.469 1.00 82.62 208 GLY A C 1
ATOM 1665 O O . GLY A 1 208 ? 13.366 0.916 -23.512 1.00 82.62 208 GLY A O 1
ATOM 1666 N N . LEU A 1 209 ? 12.785 2.094 -21.682 1.00 84.31 209 LEU A N 1
ATOM 1667 C CA . LEU A 1 209 ? 13.570 3.285 -22.033 1.00 84.31 209 LEU A CA 1
ATOM 1668 C C . LEU A 1 209 ? 15.052 2.940 -22.242 1.00 84.31 209 LEU A C 1
ATOM 1670 O O . LEU A 1 209 ? 15.694 3.447 -23.154 1.00 84.31 209 LEU A O 1
ATOM 1674 N N . ARG A 1 210 ? 15.578 2.005 -21.442 1.00 82.44 210 ARG A N 1
ATOM 1675 C CA . ARG A 1 210 ? 16.964 1.538 -21.543 1.00 82.44 210 ARG A CA 1
ATOM 1676 C C . ARG A 1 210 ? 17.290 0.965 -22.923 1.00 82.44 210 ARG A C 1
ATOM 1678 O O . ARG A 1 210 ? 18.319 1.308 -23.491 1.00 82.44 210 ARG A O 1
ATOM 1685 N N . SER A 1 211 ? 16.433 0.084 -23.446 1.00 82.56 211 SER A N 1
ATOM 1686 C CA . SER A 1 211 ? 16.610 -0.485 -24.787 1.00 82.56 211 SER A CA 1
ATOM 1687 C C . SER A 1 211 ? 16.369 0.555 -25.876 1.00 82.56 211 SER A C 1
ATOM 1689 O O . SER A 1 211 ? 17.080 0.542 -26.871 1.00 82.56 211 SER A O 1
ATOM 1691 N N . ALA A 1 212 ? 15.416 1.470 -25.670 1.00 84.00 212 ALA A N 1
ATOM 1692 C CA . ALA A 1 212 ? 15.114 2.530 -26.629 1.00 84.00 212 ALA A CA 1
ATOM 1693 C C . ALA A 1 212 ? 16.284 3.517 -26.810 1.00 84.00 212 ALA A C 1
ATOM 1695 O O . ALA A 1 212 ? 16.505 4.004 -27.910 1.00 84.00 212 ALA A O 1
ATOM 1696 N N . LEU A 1 213 ? 17.055 3.763 -25.747 1.00 83.75 213 LEU A N 1
ATOM 1697 C CA . LEU A 1 213 ? 18.234 4.635 -25.755 1.00 83.75 213 LEU A CA 1
ATOM 1698 C C . LEU A 1 213 ? 19.565 3.866 -25.856 1.00 83.75 213 LEU A C 1
ATOM 1700 O O . LEU A 1 213 ? 20.626 4.463 -25.701 1.00 83.75 213 LEU A O 1
ATOM 1704 N N . ASN A 1 214 ? 19.528 2.545 -26.070 1.00 80.69 214 ASN A N 1
ATOM 1705 C CA . ASN A 1 214 ? 20.698 1.656 -26.113 1.00 80.69 214 ASN A CA 1
ATOM 1706 C C . ASN A 1 214 ? 21.700 1.860 -24.951 1.00 80.69 214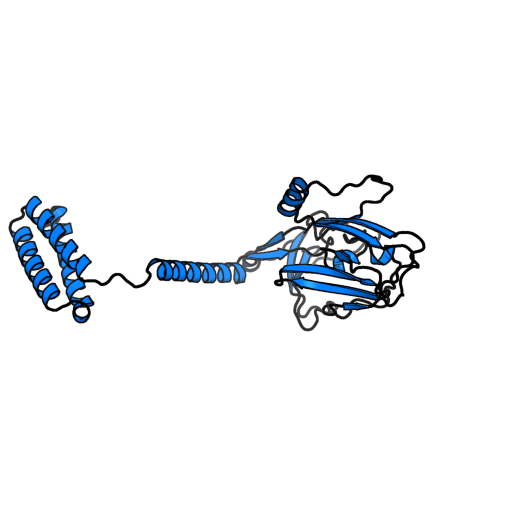 ASN A C 1
ATOM 1708 O O . ASN A 1 214 ? 22.918 1.848 -25.129 1.00 80.69 214 ASN A O 1
ATOM 1712 N N . ILE A 1 215 ? 21.186 2.071 -23.738 1.00 79.75 215 ILE A N 1
ATOM 1713 C CA . ILE A 1 215 ? 22.016 2.295 -22.549 1.00 79.75 215 ILE A CA 1
ATOM 1714 C C . ILE A 1 215 ? 22.592 0.947 -22.089 1.00 79.75 215 ILE A C 1
ATOM 1716 O O . ILE A 1 215 ? 21.853 -0.013 -21.837 1.00 79.75 215 ILE A O 1
ATOM 1720 N N . SER A 1 216 ? 23.922 0.868 -21.964 1.00 66.94 216 SER A N 1
ATOM 1721 C CA . SER A 1 216 ? 24.635 -0.382 -21.663 1.00 66.94 216 SER A CA 1
ATOM 1722 C C . SER A 1 216 ? 24.173 -1.048 -20.357 1.00 66.94 216 SER A C 1
ATOM 1724 O O . SER A 1 216 ? 24.015 -0.402 -19.319 1.00 66.94 216 SER A O 1
ATOM 1726 N N . ARG A 1 217 ? 24.022 -2.385 -20.381 1.00 61.59 217 ARG A N 1
ATOM 1727 C CA . ARG A 1 217 ? 23.674 -3.200 -19.196 1.00 61.59 217 ARG A CA 1
ATOM 1728 C C . ARG A 1 217 ? 24.800 -3.281 -18.159 1.00 61.59 217 ARG A C 1
ATOM 1730 O O . ARG A 1 217 ? 24.551 -3.756 -17.056 1.00 61.59 217 ARG A O 1
ATOM 1737 N N . ALA A 1 218 ? 26.022 -2.869 -18.513 1.00 50.34 218 ALA A N 1
ATOM 1738 C CA . ALA A 1 218 ? 27.226 -3.071 -17.702 1.00 50.34 218 ALA A CA 1
ATOM 1739 C C . ALA A 1 218 ? 27.181 -2.370 -16.330 1.00 50.34 218 ALA A C 1
ATOM 1741 O O . ALA A 1 218 ? 27.864 -2.800 -15.405 1.00 50.34 218 ALA A O 1
ATOM 1742 N N . PHE A 1 219 ? 26.313 -1.371 -16.151 1.00 49.53 219 PHE A N 1
ATOM 1743 C CA . PHE A 1 219 ? 25.942 -0.852 -14.834 1.00 49.53 219 PHE A CA 1
ATOM 1744 C C . PHE A 1 219 ? 24.723 -1.608 -14.296 1.00 49.53 219 PHE A C 1
ATOM 1746 O O . PHE A 1 219 ? 23.628 -1.069 -14.131 1.00 49.53 219 PHE A O 1
ATOM 1753 N N . ASN A 1 220 ? 24.902 -2.903 -14.037 1.00 46.16 220 ASN A N 1
ATOM 1754 C CA . ASN A 1 220 ? 23.938 -3.654 -13.247 1.00 46.16 220 ASN A CA 1
ATOM 1755 C C . ASN A 1 220 ? 23.879 -3.008 -11.860 1.00 46.16 220 ASN A C 1
ATOM 1757 O O . ASN A 1 220 ? 24.856 -3.086 -11.125 1.00 46.16 220 ASN A O 1
ATOM 1761 N N . TYR A 1 221 ? 22.778 -2.312 -11.565 1.00 48.34 221 TYR A N 1
ATOM 1762 C CA . TYR A 1 221 ? 21.841 -2.471 -10.435 1.00 48.34 221 TYR A CA 1
ATOM 1763 C C . TYR A 1 221 ? 22.304 -3.243 -9.166 1.00 48.34 221 TYR A C 1
ATOM 1765 O O . TYR A 1 221 ? 21.471 -3.800 -8.460 1.00 48.34 221 TYR A O 1
ATOM 1773 N N . SER A 1 222 ? 23.598 -3.335 -8.844 1.00 41.97 222 SER A N 1
ATOM 1774 C CA . SER A 1 222 ? 24.116 -4.098 -7.694 1.00 41.97 222 SER A CA 1
ATOM 1775 C C . SER A 1 222 ? 24.085 -3.294 -6.394 1.00 41.97 222 SER A C 1
ATOM 1777 O O . SER A 1 222 ? 24.382 -3.813 -5.321 1.00 41.97 222 SER A O 1
ATOM 1779 N N . ARG A 1 223 ? 23.643 -2.037 -6.462 1.00 44.50 223 ARG A N 1
ATOM 1780 C CA . ARG A 1 223 ? 23.216 -1.267 -5.301 1.00 44.50 223 ARG A CA 1
ATOM 1781 C C . ARG A 1 223 ? 21.760 -0.884 -5.495 1.00 44.50 223 ARG A C 1
ATOM 1783 O O . ARG A 1 223 ? 21.461 0.107 -6.147 1.00 44.50 223 ARG A O 1
ATOM 1790 N N . GLU A 1 224 ? 20.871 -1.637 -4.854 1.00 48.06 224 GLU A N 1
ATOM 1791 C CA . GLU A 1 224 ? 19.441 -1.339 -4.625 1.00 48.06 224 GLU A CA 1
ATOM 1792 C C . GLU A 1 224 ? 19.181 0.041 -3.958 1.00 48.06 224 GLU A C 1
ATOM 1794 O O . GLU A 1 224 ? 18.054 0.362 -3.598 1.00 48.06 224 GLU A O 1
ATOM 1799 N N . SER A 1 225 ? 20.219 0.864 -3.778 1.00 49.75 225 SER A N 1
ATOM 1800 C CA . SER A 1 225 ? 20.255 2.108 -3.012 1.00 49.75 225 SER A CA 1
ATOM 1801 C C . SER A 1 225 ? 20.892 3.296 -3.749 1.00 49.75 225 SER A C 1
ATOM 1803 O O . SER A 1 225 ? 20.961 4.385 -3.176 1.00 49.75 225 SER A O 1
ATOM 1805 N N . ALA A 1 226 ? 21.347 3.137 -4.997 1.00 57.28 226 ALA A N 1
ATOM 1806 C CA . ALA A 1 226 ? 21.823 4.275 -5.782 1.00 57.28 226 ALA A CA 1
ATOM 1807 C C . ALA A 1 226 ? 20.618 5.076 -6.300 1.00 57.28 226 ALA A C 1
ATOM 1809 O O . ALA A 1 226 ? 19.950 4.665 -7.244 1.00 57.28 226 ALA A O 1
ATOM 1810 N N . LYS A 1 227 ? 20.335 6.219 -5.663 1.00 69.69 227 LYS A N 1
ATOM 1811 C CA . LYS A 1 227 ? 19.309 7.174 -6.121 1.00 69.69 227 LYS A CA 1
ATOM 1812 C C . LYS A 1 227 ? 19.691 7.860 -7.433 1.00 69.69 227 LYS A C 1
ATOM 1814 O O . LYS A 1 227 ? 18.831 8.456 -8.062 1.00 69.69 227 LYS A O 1
ATOM 1819 N N . GLU A 1 228 ? 20.953 7.772 -7.839 1.00 79.31 228 GLU A N 1
ATOM 1820 C CA . GLU A 1 228 ? 21.488 8.400 -9.042 1.00 79.31 228 GLU A CA 1
ATOM 1821 C C . GLU A 1 228 ? 22.112 7.345 -9.959 1.00 79.31 228 GLU A C 1
ATOM 1823 O O . GLU A 1 228 ? 22.882 6.488 -9.516 1.00 79.31 228 GLU A O 1
ATOM 1828 N N . PHE A 1 229 ? 21.784 7.425 -11.245 1.00 79.31 229 PHE A N 1
ATOM 1829 C CA . PHE A 1 229 ? 22.290 6.571 -12.309 1.00 79.31 229 PHE A CA 1
ATOM 1830 C C . PHE A 1 229 ? 22.945 7.443 -13.392 1.00 79.31 229 PHE A C 1
ATOM 1832 O O . PHE A 1 229 ? 22.242 7.981 -14.253 1.00 79.31 229 PHE A O 1
ATOM 1839 N N . PRO A 1 230 ? 24.275 7.624 -13.346 1.00 81.31 230 PRO A N 1
ATOM 1840 C CA . PRO A 1 230 ? 24.993 8.398 -14.350 1.00 81.31 230 PRO A CA 1
ATOM 1841 C C . PRO A 1 230 ? 25.108 7.617 -15.666 1.00 81.31 230 PRO A C 1
ATOM 1843 O O . PRO A 1 230 ? 25.468 6.438 -15.669 1.00 81.31 230 PRO A O 1
ATOM 1846 N N . VAL A 1 231 ? 24.838 8.289 -16.783 1.00 78.50 231 VAL A N 1
ATOM 1847 C CA . VAL A 1 231 ? 24.982 7.769 -18.151 1.00 78.50 231 VAL A CA 1
ATOM 1848 C C . VAL A 1 231 ? 26.178 8.395 -18.858 1.00 78.50 231 VAL A C 1
ATOM 1850 O O . VAL A 1 231 ? 26.900 7.655 -19.528 1.00 78.50 231 VAL A O 1
ATOM 1853 N N . LYS A 1 232 ? 26.449 9.692 -18.644 1.00 74.88 232 LYS A N 1
ATOM 1854 C CA . LYS A 1 232 ? 27.614 10.417 -19.192 1.00 74.88 232 LYS A CA 1
ATOM 1855 C C . LYS A 1 232 ? 27.797 10.188 -20.701 1.00 74.88 232 LYS A C 1
ATOM 1857 O O . LYS A 1 232 ? 28.803 9.604 -21.115 1.00 74.88 232 LYS A O 1
ATOM 1862 N N . GLY A 1 233 ? 26.760 10.466 -21.494 1.00 66.88 233 GLY A N 1
ATOM 1863 C CA . GLY A 1 233 ? 26.799 10.306 -22.956 1.00 66.88 233 GLY A CA 1
ATOM 1864 C C . GLY A 1 233 ? 26.848 8.854 -23.467 1.00 66.88 233 GLY A C 1
ATOM 1865 O O . GLY A 1 233 ? 26.898 8.613 -24.670 1.00 66.88 233 GLY A O 1
ATOM 1866 N N . ARG A 1 234 ? 26.793 7.834 -22.594 1.00 71.75 234 ARG A N 1
ATOM 1867 C CA . ARG A 1 234 ? 26.756 6.405 -22.986 1.00 71.75 234 ARG A CA 1
ATOM 1868 C C . ARG A 1 234 ? 25.348 5.932 -23.359 1.00 71.75 234 ARG A C 1
ATOM 1870 O O . ARG A 1 234 ? 24.863 4.916 -22.850 1.00 71.75 234 ARG A O 1
ATOM 1877 N N . HIS A 1 235 ? 24.698 6.681 -24.237 1.00 75.88 235 HIS A N 1
ATOM 1878 C CA . HIS A 1 235 ? 23.433 6.330 -24.870 1.00 75.88 235 HIS A CA 1
ATOM 1879 C C . HIS A 1 235 ? 23.556 6.478 -26.390 1.00 75.88 235 HIS A C 1
ATOM 1881 O O . HIS A 1 235 ? 24.528 7.026 -26.905 1.00 75.88 235 HIS A O 1
ATOM 1887 N N . MET A 1 236 ? 22.581 5.950 -27.125 1.00 76.31 236 MET A N 1
ATOM 1888 C CA . MET A 1 236 ? 22.477 6.154 -28.567 1.00 76.31 236 MET A CA 1
ATOM 1889 C C . MET A 1 236 ? 22.427 7.652 -28.876 1.00 76.31 236 MET A C 1
ATOM 1891 O O . MET A 1 236 ? 21.674 8.376 -28.219 1.00 76.31 236 MET A O 1
ATOM 1895 N N . LYS A 1 237 ? 23.196 8.103 -29.874 1.00 76.62 237 LYS A N 1
ATOM 1896 C CA . LYS A 1 237 ? 23.104 9.479 -30.367 1.00 76.62 237 LYS A CA 1
ATOM 1897 C C . LYS A 1 237 ? 21.672 9.754 -30.814 1.00 76.62 237 LYS A C 1
ATOM 1899 O O . LYS A 1 237 ? 21.073 8.961 -31.541 1.00 76.62 237 LYS A O 1
ATOM 1904 N N . ILE A 1 238 ? 21.106 10.835 -30.297 1.00 80.69 238 ILE A N 1
ATOM 1905 C CA . ILE A 1 238 ? 19.723 11.220 -30.562 1.00 80.69 238 ILE A CA 1
ATOM 1906 C C . ILE A 1 238 ? 19.755 12.119 -31.793 1.00 80.69 238 ILE A C 1
ATOM 1908 O O . ILE A 1 238 ? 19.794 13.339 -31.681 1.00 80.69 238 ILE A O 1
ATOM 1912 N N . ASP A 1 239 ? 19.811 11.502 -32.973 1.00 73.75 239 ASP A N 1
ATOM 1913 C CA . ASP A 1 239 ? 19.927 12.228 -34.247 1.00 73.75 239 ASP A CA 1
ATOM 1914 C C . ASP A 1 239 ? 18.623 12.967 -34.617 1.00 73.75 239 ASP A C 1
ATOM 1916 O O . ASP A 1 239 ? 18.635 13.944 -35.361 1.00 73.75 239 ASP A O 1
ATOM 1920 N N . SER A 1 240 ? 17.490 12.522 -34.067 1.00 79.94 240 SER A N 1
ATOM 1921 C CA . SER A 1 240 ? 16.160 13.120 -34.226 1.00 79.94 240 SER A CA 1
ATOM 1922 C C . SER A 1 240 ? 15.422 13.149 -32.891 1.00 79.94 240 SER A C 1
ATOM 1924 O O . SER A 1 240 ? 15.673 12.278 -32.057 1.00 79.94 240 SER A O 1
ATOM 1926 N N . ASP A 1 241 ? 14.462 14.064 -32.726 1.00 82.44 241 ASP A N 1
ATOM 1927 C CA . ASP A 1 241 ? 13.627 14.174 -31.523 1.00 82.44 241 ASP A CA 1
ATOM 1928 C C . ASP A 1 241 ? 13.089 12.809 -31.069 1.00 82.44 241 ASP A C 1
ATOM 1930 O O . ASP A 1 241 ? 12.232 12.190 -31.708 1.00 82.44 241 ASP A O 1
ATOM 1934 N N . PHE A 1 242 ? 13.591 12.333 -29.932 1.00 85.12 242 PHE A N 1
ATOM 1935 C CA . PHE A 1 242 ? 13.173 11.068 -29.355 1.00 85.12 242 PHE A CA 1
ATOM 1936 C C . PHE A 1 242 ? 11.937 11.290 -28.490 1.00 85.12 242 PHE A C 1
ATOM 1938 O O . PHE A 1 242 ? 11.945 12.083 -27.545 1.00 85.12 242 PHE A O 1
ATOM 1945 N N . ARG A 1 243 ? 10.864 10.548 -28.770 1.00 86.56 243 ARG A N 1
ATOM 1946 C CA . ARG A 1 243 ? 9.629 10.615 -27.989 1.00 86.56 243 ARG A CA 1
ATOM 1947 C C . ARG A 1 243 ? 9.206 9.237 -27.505 1.00 86.56 243 ARG A C 1
ATOM 1949 O O . ARG A 1 243 ? 9.014 8.325 -28.302 1.00 86.56 243 ARG A O 1
ATOM 1956 N N . LEU A 1 244 ? 8.991 9.110 -26.197 1.00 86.25 244 LEU A N 1
ATOM 1957 C CA . LEU A 1 244 ? 8.425 7.918 -25.574 1.00 86.25 244 LEU A CA 1
ATOM 1958 C C . LEU A 1 244 ? 7.141 8.288 -24.841 1.00 86.25 244 LEU A C 1
ATOM 1960 O O . LEU A 1 244 ? 7.157 9.048 -23.871 1.00 86.25 244 LEU A O 1
ATOM 1964 N N . GLN A 1 245 ? 6.029 7.725 -25.303 1.00 87.38 245 GLN A N 1
ATOM 1965 C CA . GLN A 1 245 ? 4.708 7.951 -24.729 1.00 87.38 245 GLN A CA 1
ATOM 1966 C C . GLN A 1 245 ? 4.143 6.656 -24.176 1.00 87.38 245 GLN A C 1
ATOM 1968 O O . GLN A 1 245 ? 4.394 5.576 -24.704 1.00 87.38 245 GLN A O 1
ATOM 1973 N N . GLY A 1 246 ? 3.370 6.754 -23.105 1.00 87.88 246 GLY A N 1
ATOM 1974 C CA . GLY A 1 246 ? 2.755 5.585 -22.510 1.00 87.88 246 GLY A CA 1
ATOM 1975 C C . GLY A 1 246 ? 2.060 5.879 -21.199 1.00 87.88 246 GLY A C 1
ATOM 1976 O O . GLY A 1 246 ? 1.860 7.029 -20.802 1.00 87.88 246 GLY A O 1
ATOM 1977 N N . TYR A 1 247 ? 1.711 4.810 -20.505 1.00 88.31 247 TYR A N 1
ATOM 1978 C CA . TYR A 1 247 ? 1.195 4.875 -19.148 1.00 88.31 247 TYR A CA 1
ATOM 1979 C C . TYR A 1 247 ? 1.668 3.678 -18.335 1.00 88.31 247 TYR A C 1
ATOM 1981 O O . TYR A 1 247 ? 1.968 2.621 -18.885 1.00 88.31 247 TYR A O 1
ATOM 1989 N N . CYS A 1 248 ? 1.740 3.856 -17.020 1.00 87.88 248 CYS A N 1
ATOM 1990 C CA . CYS A 1 248 ? 2.042 2.795 -16.069 1.00 87.88 248 CYS A CA 1
ATOM 1991 C C . CYS A 1 248 ? 0.916 2.660 -15.051 1.00 87.88 248 CYS A C 1
ATOM 1993 O O . CYS A 1 248 ? 0.554 3.647 -14.403 1.00 87.88 248 CYS A O 1
ATOM 1995 N N . ASP A 1 249 ? 0.424 1.440 -14.871 1.00 88.62 249 ASP A N 1
ATOM 1996 C CA . ASP A 1 249 ? -0.605 1.100 -13.893 1.00 88.62 249 ASP A CA 1
ATOM 1997 C C . ASP A 1 249 ? 0.046 0.610 -12.598 1.00 88.62 249 ASP A C 1
ATOM 1999 O O . ASP A 1 249 ? 1.103 -0.018 -12.599 1.00 88.62 249 ASP A O 1
ATOM 2003 N N . THR A 1 250 ? -0.562 0.910 -11.453 1.00 82.88 250 THR A N 1
ATOM 2004 C CA . THR A 1 250 ? 0.077 0.702 -10.141 1.00 82.88 250 THR A CA 1
ATOM 2005 C C . THR A 1 250 ? 0.194 -0.784 -9.755 1.00 82.88 250 THR A C 1
ATOM 2007 O O . THR A 1 250 ? 1.016 -1.115 -8.889 1.00 82.88 250 THR A O 1
ATOM 2010 N N . GLY A 1 251 ? -0.525 -1.665 -10.454 1.00 84.38 251 GLY A N 1
ATOM 2011 C CA . GLY A 1 251 ? -0.583 -3.101 -10.196 1.00 84.38 251 GLY A CA 1
ATOM 2012 C C . GLY A 1 251 ? -1.489 -3.452 -9.020 1.00 84.38 251 GLY A C 1
ATOM 2013 O O . GLY A 1 251 ? -1.982 -2.575 -8.304 1.00 84.38 251 GLY A O 1
ATOM 2014 N N . ASP A 1 252 ? -1.674 -4.749 -8.806 1.00 84.88 252 ASP A N 1
ATOM 2015 C CA . ASP A 1 252 ? -2.592 -5.268 -7.802 1.00 84.88 252 ASP A CA 1
ATOM 2016 C C . ASP A 1 252 ? -2.047 -5.070 -6.380 1.00 84.88 252 ASP A C 1
ATOM 2018 O O . ASP A 1 252 ? -0.847 -5.216 -6.088 1.00 84.88 252 ASP A O 1
ATOM 2022 N N . GLN A 1 253 ? -2.970 -4.771 -5.468 1.00 85.06 253 GLN A N 1
ATOM 2023 C CA . GLN A 1 253 ? -2.731 -4.797 -4.031 1.00 85.06 253 GLN A CA 1
ATOM 2024 C C . GLN A 1 253 ? -3.322 -6.079 -3.459 1.00 85.06 253 GLN A C 1
ATOM 2026 O O . GLN A 1 253 ? -4.494 -6.381 -3.667 1.00 85.06 253 GLN A O 1
ATOM 2031 N N . VAL A 1 254 ? -2.509 -6.830 -2.724 1.00 86.88 254 VAL A N 1
ATOM 2032 C CA . VAL A 1 254 ? -2.912 -8.107 -2.137 1.00 86.88 254 VAL A CA 1
ATOM 2033 C C . VAL A 1 254 ? -2.849 -8.045 -0.621 1.00 86.88 254 VAL A C 1
ATOM 2035 O O . VAL A 1 254 ? -1.919 -7.494 -0.032 1.00 86.88 254 VAL A O 1
ATOM 2038 N N . LEU A 1 255 ? -3.851 -8.639 0.019 1.00 89.06 255 LEU A N 1
ATOM 2039 C CA . LEU A 1 255 ? -3.906 -8.819 1.463 1.00 89.06 255 LEU A CA 1
ATOM 2040 C C . LEU A 1 255 ? -3.516 -10.258 1.787 1.00 89.06 255 LEU A C 1
ATOM 2042 O O . LEU A 1 255 ? -4.209 -11.206 1.427 1.00 89.06 255 LEU A O 1
ATOM 2046 N N . VAL A 1 256 ? -2.385 -10.424 2.464 1.00 89.38 256 VAL A N 1
ATOM 2047 C CA . VAL A 1 256 ? -1.865 -11.742 2.829 1.00 89.38 256 VAL A CA 1
ATOM 2048 C C . VAL A 1 256 ? -2.452 -12.157 4.165 1.00 89.38 256 VAL A C 1
ATOM 2050 O O . VAL A 1 256 ? -2.171 -11.520 5.179 1.00 89.38 256 VAL A O 1
ATOM 2053 N N . ASN A 1 257 ? -3.217 -13.248 4.172 1.00 91.88 257 ASN A N 1
ATOM 2054 C CA . ASN A 1 257 ? -3.671 -13.897 5.396 1.00 91.88 257 ASN A CA 1
ATOM 2055 C C . ASN A 1 257 ? -2.516 -14.706 6.004 1.00 91.88 257 ASN A C 1
ATOM 2057 O O . ASN A 1 257 ? -2.108 -15.724 5.449 1.00 91.88 257 ASN A O 1
ATOM 2061 N N . LYS A 1 258 ? -1.986 -14.252 7.140 1.00 89.88 258 LYS A N 1
ATOM 2062 C CA . LYS A 1 258 ? -0.916 -14.946 7.871 1.00 89.88 258 LYS A CA 1
ATOM 2063 C C . LYS A 1 258 ? -1.447 -16.035 8.801 1.00 89.88 258 LYS A C 1
ATOM 2065 O O . LYS A 1 258 ? -0.752 -17.014 9.057 1.00 89.88 258 LYS A O 1
ATOM 2070 N N . MET A 1 259 ? -2.676 -15.883 9.292 1.00 89.88 259 MET A N 1
ATOM 2071 C CA . MET A 1 259 ? -3.269 -16.804 10.266 1.00 89.88 259 MET A CA 1
ATOM 2072 C C . MET A 1 259 ? -3.470 -18.195 9.691 1.00 89.88 259 MET A C 1
ATOM 2074 O O . MET A 1 259 ? -3.279 -19.175 10.401 1.00 89.88 259 MET A O 1
ATOM 2078 N N . ILE A 1 260 ? -3.794 -18.289 8.401 1.00 90.62 260 ILE A N 1
ATOM 2079 C CA . ILE A 1 260 ? -4.087 -19.565 7.745 1.00 90.62 260 ILE A CA 1
ATOM 2080 C C . ILE A 1 260 ? -2.945 -20.586 7.866 1.00 90.62 260 ILE A C 1
ATOM 2082 O O . ILE A 1 260 ? -3.213 -21.779 7.992 1.00 90.62 260 ILE A O 1
ATOM 2086 N N . TYR A 1 261 ? -1.692 -20.122 7.918 1.00 87.31 261 TYR A N 1
ATOM 2087 C CA . TYR A 1 261 ? -0.509 -20.982 8.013 1.00 87.31 261 TYR A CA 1
ATOM 2088 C C . TYR A 1 261 ? -0.314 -21.626 9.394 1.00 87.31 261 TYR A C 1
ATOM 2090 O O . TYR A 1 261 ? 0.479 -22.552 9.516 1.00 87.31 261 TYR A O 1
ATOM 2098 N N . HIS A 1 262 ? -1.051 -21.189 10.422 1.00 88.94 262 HIS A N 1
ATOM 2099 C CA . HIS A 1 262 ? -1.078 -21.860 11.729 1.00 88.94 262 HIS A CA 1
ATOM 2100 C C . HIS A 1 262 ? -2.038 -23.058 11.755 1.00 88.94 262 HIS A C 1
ATOM 2102 O O . HIS A 1 262 ? -1.940 -23.901 12.640 1.00 88.94 262 HIS A O 1
ATOM 2108 N N . PHE A 1 263 ? -2.972 -23.131 10.800 1.00 93.44 263 PHE A N 1
ATOM 2109 C CA . PHE A 1 263 ? -4.009 -24.167 10.753 1.00 93.44 263 PHE A CA 1
ATOM 2110 C C . PHE A 1 263 ? -3.803 -25.170 9.621 1.00 93.44 263 PHE A C 1
ATOM 2112 O O . PHE A 1 263 ? -4.313 -26.286 9.688 1.00 93.44 263 PHE A O 1
ATOM 2119 N N . ARG A 1 264 ? -3.092 -24.783 8.555 1.00 92.81 264 ARG A N 1
ATOM 2120 C CA . ARG A 1 264 ? -2.813 -25.668 7.423 1.00 92.81 264 ARG A CA 1
ATOM 2121 C C . ARG A 1 264 ? -1.535 -25.296 6.686 1.00 92.81 264 ARG A C 1
ATOM 2123 O O . ARG A 1 264 ? -1.157 -24.130 6.606 1.00 92.81 264 ARG A O 1
ATOM 2130 N N . ASN A 1 265 ? -0.964 -26.293 6.022 1.00 91.38 265 ASN A N 1
ATOM 2131 C CA . ASN A 1 265 ? 0.100 -26.094 5.046 1.00 91.38 265 ASN A CA 1
ATOM 2132 C C . ASN A 1 265 ? -0.454 -25.537 3.715 1.00 91.38 265 ASN A C 1
ATOM 2134 O O . ASN A 1 265 ? -1.634 -25.758 3.389 1.00 91.38 265 ASN A O 1
ATOM 2138 N N . PRO A 1 266 ? 0.370 -24.807 2.940 1.00 91.44 266 PRO A N 1
ATOM 2139 C CA . PRO A 1 266 ? -0.007 -24.355 1.607 1.00 91.44 266 PRO A CA 1
ATOM 2140 C C . PRO A 1 266 ? -0.139 -25.543 0.643 1.00 91.44 266 PRO A C 1
ATOM 2142 O O . PRO A 1 266 ? 0.563 -26.548 0.766 1.00 91.44 266 PRO A O 1
ATOM 2145 N N . LYS A 1 267 ? -1.056 -25.430 -0.317 1.00 91.56 267 LYS A N 1
ATOM 2146 C CA . LYS A 1 267 ? -1.360 -26.467 -1.313 1.00 91.56 267 LYS A CA 1
ATOM 2147 C C . LYS A 1 267 ? -0.782 -26.105 -2.679 1.00 91.56 267 LYS A C 1
ATOM 2149 O O . LYS A 1 267 ? -0.584 -24.930 -2.989 1.00 91.56 267 LYS A O 1
ATOM 2154 N N . ARG A 1 268 ? -0.544 -27.114 -3.524 1.00 91.38 268 ARG A N 1
ATOM 2155 C CA . ARG A 1 268 ? -0.114 -26.902 -4.916 1.00 91.38 268 ARG A CA 1
ATOM 2156 C C . ARG A 1 268 ? -1.043 -25.919 -5.629 1.00 91.38 268 ARG A C 1
ATOM 2158 O O . ARG A 1 268 ? -2.255 -25.939 -5.431 1.00 91.38 268 ARG A O 1
ATOM 2165 N N . GLY A 1 269 ? -0.458 -25.061 -6.452 1.00 87.81 269 GLY A N 1
ATOM 2166 C CA . GLY A 1 269 ? -1.153 -24.012 -7.186 1.00 87.81 269 GLY A CA 1
ATOM 2167 C C . GLY A 1 269 ? -1.474 -22.764 -6.362 1.00 87.81 269 GLY A C 1
ATOM 2168 O O . GLY A 1 269 ? -1.758 -21.732 -6.971 1.00 87.81 269 GLY A O 1
ATOM 2169 N N . GLU A 1 270 ? -1.391 -22.792 -5.027 1.00 90.00 270 GLU A N 1
ATOM 2170 C CA . GLU A 1 270 ? -1.656 -21.610 -4.201 1.00 90.00 270 GLU A CA 1
ATOM 2171 C C . GLU A 1 270 ? -0.562 -20.549 -4.354 1.00 90.00 270 GLU A C 1
ATOM 2173 O O . GLU A 1 270 ? 0.610 -20.835 -4.611 1.00 90.00 270 GLU A O 1
ATOM 2178 N N . ILE A 1 271 ? -0.963 -19.292 -4.191 1.00 88.94 271 ILE A N 1
ATOM 2179 C CA . ILE A 1 271 ? -0.049 -18.157 -4.133 1.00 88.94 271 ILE A CA 1
ATOM 2180 C C . ILE A 1 271 ? 0.310 -17.945 -2.670 1.00 88.94 271 ILE A C 1
ATOM 2182 O O . ILE A 1 271 ? -0.574 -17.744 -1.839 1.00 88.94 271 ILE A O 1
ATOM 2186 N N . PHE A 1 272 ? 1.599 -17.979 -2.358 1.00 89.19 272 PHE A N 1
ATOM 2187 C CA . PHE A 1 272 ? 2.078 -17.818 -0.993 1.00 89.19 272 PHE A CA 1
ATOM 2188 C C . PHE A 1 272 ? 3.201 -16.788 -0.925 1.00 89.19 272 PHE A C 1
ATOM 2190 O O . PHE A 1 272 ? 3.879 -16.490 -1.915 1.00 89.19 272 PHE A O 1
ATOM 2197 N N . VAL A 1 273 ? 3.362 -16.218 0.267 1.00 88.25 273 VAL A N 1
ATOM 2198 C CA . VAL A 1 273 ? 4.388 -15.219 0.564 1.00 88.25 273 VAL A CA 1
ATOM 2199 C C . VAL A 1 273 ? 5.364 -15.811 1.557 1.00 88.25 273 VAL A C 1
ATOM 2201 O O . VAL A 1 273 ? 4.955 -16.288 2.612 1.00 88.25 273 VAL A O 1
ATOM 2204 N N . PHE A 1 274 ? 6.650 -15.760 1.232 1.00 87.62 274 PHE A N 1
ATOM 2205 C CA . PHE A 1 274 ? 7.708 -16.271 2.093 1.00 87.62 274 PHE A CA 1
ATOM 2206 C C . PHE A 1 274 ? 8.824 -15.245 2.263 1.00 87.62 274 PHE A C 1
ATOM 2208 O O . PHE A 1 274 ? 8.981 -14.313 1.471 1.00 87.62 274 PHE A O 1
ATOM 2215 N N . ASN A 1 275 ? 9.569 -15.396 3.352 1.00 86.50 275 ASN A N 1
ATOM 2216 C CA . ASN A 1 275 ? 10.744 -14.594 3.640 1.00 86.50 275 ASN A CA 1
ATOM 2217 C C . ASN A 1 275 ? 11.969 -15.242 2.972 1.00 86.50 275 ASN A C 1
ATOM 2219 O O . ASN A 1 275 ? 12.155 -16.450 3.084 1.00 86.50 275 ASN A O 1
ATOM 2223 N N . THR A 1 276 ? 12.796 -14.453 2.287 1.00 84.12 276 THR A N 1
ATOM 2224 C CA . THR A 1 276 ? 14.012 -14.937 1.612 1.00 84.12 276 THR A CA 1
ATOM 2225 C C . THR A 1 276 ? 15.204 -15.171 2.546 1.00 84.12 276 THR A C 1
ATOM 2227 O O . THR A 1 276 ? 16.247 -15.651 2.106 1.00 84.12 276 THR A O 1
ATOM 2230 N N . LYS A 1 277 ? 15.079 -14.846 3.837 1.00 82.12 277 LYS A N 1
ATOM 2231 C CA . LYS A 1 277 ? 16.131 -15.012 4.844 1.00 82.12 277 LYS A CA 1
ATOM 2232 C C . LYS A 1 277 ? 16.558 -16.478 4.949 1.00 82.12 277 LYS A C 1
ATOM 2234 O O . LYS A 1 277 ? 15.751 -17.335 5.289 1.00 82.12 277 LYS A O 1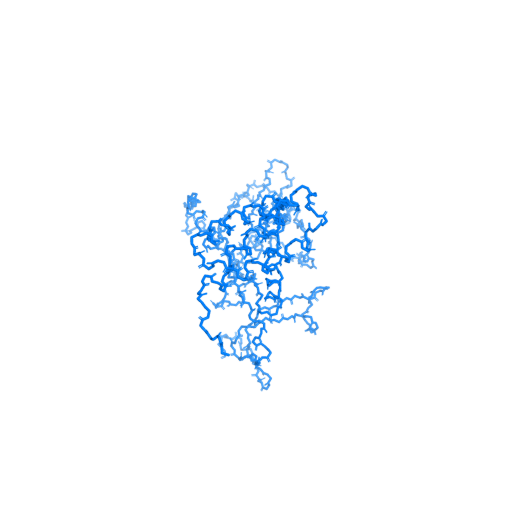
ATOM 2239 N N . GLY A 1 278 ? 17.846 -16.733 4.724 1.00 77.31 278 GLY A N 1
ATOM 2240 C CA . GLY A 1 278 ? 18.447 -18.059 4.885 1.00 77.31 278 GLY A CA 1
ATOM 2241 C C . GLY A 1 278 ? 18.250 -19.015 3.704 1.00 77.31 278 GLY A C 1
ATOM 2242 O O . GLY A 1 278 ? 18.574 -20.190 3.840 1.00 77.31 278 GLY A O 1
ATOM 2243 N N . ILE A 1 279 ? 17.750 -18.547 2.552 1.00 80.12 279 ILE A N 1
ATOM 2244 C CA . ILE A 1 279 ? 17.629 -19.378 1.345 1.00 80.12 279 ILE A CA 1
ATOM 2245 C C . ILE A 1 279 ? 18.907 -19.255 0.507 1.00 80.12 279 ILE A C 1
ATOM 2247 O O . ILE A 1 279 ? 19.198 -18.195 -0.047 1.00 80.12 279 ILE A O 1
ATOM 2251 N N . ALA A 1 280 ? 19.663 -20.349 0.391 1.00 75.12 280 ALA A N 1
ATOM 2252 C CA . ALA A 1 280 ? 20.873 -20.403 -0.426 1.00 75.12 280 ALA A CA 1
ATOM 2253 C C . ALA A 1 280 ? 20.574 -20.047 -1.897 1.00 75.12 280 ALA A C 1
ATOM 2255 O O . ALA A 1 280 ? 19.600 -20.522 -2.478 1.00 75.12 280 ALA A O 1
ATOM 2256 N N . GLY A 1 281 ? 21.401 -19.188 -2.498 1.00 73.69 281 GLY A N 1
ATOM 2257 C CA . GLY A 1 281 ? 21.225 -18.716 -3.879 1.00 73.69 281 GLY A CA 1
ATOM 2258 C C . GLY A 1 281 ? 20.238 -17.555 -4.050 1.00 73.69 281 GLY A C 1
ATOM 2259 O O . GLY A 1 281 ? 20.239 -16.912 -5.098 1.00 73.69 281 GLY A O 1
ATOM 2260 N N . ILE A 1 282 ? 19.452 -17.216 -3.022 1.00 71.75 282 ILE A N 1
ATOM 2261 C CA . ILE A 1 282 ? 18.680 -15.972 -2.973 1.00 71.75 282 ILE A CA 1
ATOM 2262 C C . ILE A 1 282 ? 19.433 -15.022 -2.046 1.00 71.75 282 ILE A C 1
ATOM 2264 O O . ILE A 1 282 ? 19.215 -15.008 -0.838 1.00 71.75 282 ILE A O 1
ATOM 2268 N N . ASN A 1 283 ? 20.336 -14.224 -2.620 1.00 55.62 283 ASN A N 1
ATOM 2269 C CA . ASN A 1 283 ? 21.035 -13.156 -1.905 1.00 55.62 283 ASN A CA 1
ATOM 2270 C C . ASN A 1 283 ? 20.044 -12.029 -1.560 1.00 55.62 283 ASN A C 1
ATOM 2272 O O . ASN A 1 283 ? 20.085 -10.946 -2.138 1.00 55.62 283 ASN A O 1
ATOM 2276 N N . GLY A 1 284 ? 19.124 -12.272 -0.624 1.00 52.94 284 GLY A N 1
ATOM 2277 C CA . GLY A 1 284 ? 18.567 -11.182 0.162 1.00 52.94 284 GLY A CA 1
ATOM 2278 C C . GLY A 1 284 ? 19.749 -10.605 0.920 1.00 52.94 284 GLY A C 1
ATOM 2279 O O . GLY A 1 284 ? 20.374 -11.346 1.669 1.00 52.94 284 GLY A O 1
ATOM 2280 N N . GLY A 1 285 ? 20.144 -9.364 0.640 1.00 53.31 285 GLY A N 1
ATOM 2281 C CA . GLY A 1 285 ? 21.282 -8.734 1.308 1.00 53.31 285 GLY A CA 1
ATOM 2282 C C . GLY A 1 285 ? 21.085 -8.614 2.829 1.00 53.31 285 GLY A C 1
ATOM 2283 O O . GLY A 1 285 ? 20.493 -9.452 3.497 1.00 53.31 285 GLY A O 1
ATOM 2284 N N . VAL A 1 286 ? 21.533 -7.510 3.420 1.00 49.25 286 VAL A N 1
ATOM 2285 C CA . VAL A 1 286 ? 21.415 -7.273 4.877 1.00 49.25 286 VAL A CA 1
ATOM 2286 C C . VAL A 1 286 ? 19.950 -7.259 5.375 1.00 49.25 286 VAL A C 1
ATOM 2288 O O . VAL A 1 286 ? 19.696 -7.384 6.571 1.00 49.25 286 VAL A O 1
ATOM 2291 N N . GLN A 1 287 ? 18.964 -7.152 4.476 1.00 56.59 287 GLN A N 1
ATOM 2292 C CA . GLN A 1 287 ? 17.539 -7.145 4.809 1.00 56.59 287 GLN A CA 1
ATOM 2293 C C . GLN A 1 287 ? 16.798 -8.323 4.171 1.00 56.59 287 GLN A C 1
ATOM 2295 O O . GLN A 1 287 ? 16.865 -8.557 2.964 1.00 56.59 287 GLN A O 1
ATOM 2300 N N . SER A 1 288 ? 16.037 -9.040 4.998 1.00 61.69 288 SER A N 1
ATOM 2301 C CA . SER A 1 288 ? 15.105 -10.071 4.553 1.00 61.69 288 SER A CA 1
ATOM 2302 C C . SER A 1 288 ? 14.024 -9.481 3.645 1.00 61.69 288 SER A C 1
ATOM 2304 O O . SER A 1 288 ? 13.313 -8.568 4.071 1.00 61.69 288 SER A O 1
ATOM 2306 N N . GLN A 1 289 ? 13.864 -10.013 2.432 1.00 75.69 289 GLN A N 1
ATOM 2307 C CA . GLN A 1 289 ? 12.817 -9.595 1.495 1.00 75.69 289 GLN A CA 1
ATOM 2308 C C . GLN A 1 289 ? 11.632 -10.574 1.541 1.00 75.69 289 GLN A C 1
ATOM 2310 O O . GLN A 1 289 ? 11.780 -11.745 1.893 1.00 75.69 289 GLN A O 1
ATOM 2315 N N . HIS A 1 290 ? 10.438 -10.097 1.180 1.00 83.88 290 HIS A N 1
ATOM 2316 C CA . HIS A 1 290 ? 9.249 -10.936 1.023 1.00 83.88 290 HIS A CA 1
ATOM 2317 C C . HIS A 1 290 ? 8.992 -11.203 -0.452 1.00 83.88 290 HIS A C 1
ATOM 2319 O O . HIS A 1 290 ? 8.840 -10.261 -1.231 1.00 83.88 290 HIS A O 1
ATOM 2325 N N . TYR A 1 291 ? 8.948 -12.476 -0.839 1.00 85.06 291 TYR A N 1
ATOM 2326 C CA . TYR A 1 291 ? 8.662 -12.888 -2.211 1.00 85.06 291 TYR A CA 1
ATOM 2327 C C . TYR A 1 291 ? 7.275 -13.510 -2.277 1.00 85.06 291 TYR A C 1
ATOM 2329 O O . TYR A 1 291 ? 6.871 -14.245 -1.380 1.00 85.06 291 TYR A O 1
ATOM 2337 N N . ILE A 1 292 ? 6.560 -13.206 -3.358 1.00 86.31 292 ILE A N 1
ATOM 2338 C CA . ILE A 1 292 ? 5.248 -13.769 -3.670 1.00 86.31 292 ILE A CA 1
ATOM 2339 C C . ILE A 1 292 ? 5.440 -14.680 -4.874 1.00 86.31 292 ILE A C 1
ATOM 2341 O O . ILE A 1 292 ? 5.922 -14.233 -5.921 1.00 86.31 292 ILE A O 1
ATOM 2345 N N . LYS A 1 293 ? 5.128 -15.965 -4.712 1.00 87.56 293 LYS A N 1
ATOM 2346 C CA . LYS A 1 293 ? 5.260 -16.971 -5.770 1.00 87.56 293 LYS A CA 1
ATOM 2347 C C . LYS A 1 293 ? 4.099 -17.954 -5.727 1.00 87.56 293 LYS A C 1
ATOM 2349 O O . LYS A 1 293 ? 3.384 -18.059 -4.732 1.00 87.56 293 LYS A O 1
ATOM 2354 N N . ARG A 1 294 ? 3.915 -18.664 -6.839 1.00 88.69 294 ARG A N 1
ATOM 2355 C CA . ARG A 1 294 ? 3.002 -19.802 -6.928 1.00 88.69 294 ARG A CA 1
ATOM 2356 C C . ARG A 1 294 ? 3.714 -21.059 -6.439 1.00 88.69 294 ARG A C 1
ATOM 2358 O O . ARG A 1 294 ? 4.852 -21.305 -6.832 1.00 88.69 294 ARG A O 1
ATOM 2365 N N . LEU A 1 295 ? 3.047 -21.843 -5.600 1.00 90.25 295 LEU A N 1
ATOM 2366 C CA . LEU A 1 295 ? 3.558 -23.115 -5.112 1.00 90.25 295 LEU A CA 1
ATOM 2367 C C . LEU A 1 295 ? 3.388 -24.192 -6.189 1.00 90.25 295 LEU A C 1
ATOM 2369 O O . LEU A 1 295 ? 2.284 -24.687 -6.398 1.00 90.25 295 LEU A O 1
ATOM 2373 N N . CYS A 1 296 ? 4.465 -24.539 -6.892 1.00 90.19 296 CYS A N 1
ATOM 2374 C CA . CYS A 1 296 ? 4.410 -25.539 -7.965 1.00 90.19 296 CYS A CA 1
ATOM 2375 C C . CYS A 1 296 ? 4.492 -26.985 -7.450 1.00 90.19 296 CYS A C 1
ATOM 2377 O O . CYS A 1 296 ? 3.875 -27.866 -8.037 1.00 90.19 296 CYS A O 1
ATOM 2379 N N . GLY A 1 297 ? 5.198 -27.226 -6.343 1.00 91.75 297 GLY A N 1
ATOM 2380 C CA . GLY A 1 297 ? 5.331 -28.549 -5.734 1.00 91.75 297 GLY A CA 1
ATOM 2381 C C . GLY A 1 297 ? 5.400 -28.475 -4.215 1.00 91.75 297 GLY A C 1
ATOM 2382 O O . GLY A 1 297 ? 5.724 -27.433 -3.646 1.00 91.75 297 GLY A O 1
ATOM 2383 N N . VAL A 1 298 ? 5.065 -29.583 -3.570 1.00 92.69 298 VAL A N 1
ATOM 2384 C CA . VAL A 1 298 ? 5.139 -29.805 -2.120 1.00 92.69 298 VAL A CA 1
ATOM 2385 C C . VAL A 1 298 ? 6.139 -30.934 -1.827 1.00 92.69 298 VAL A C 1
ATOM 2387 O O . VAL A 1 298 ? 6.542 -31.637 -2.755 1.00 92.69 298 VAL A O 1
ATOM 2390 N N . PRO A 1 299 ? 6.579 -31.127 -0.568 1.00 93.31 299 PRO A N 1
ATOM 2391 C CA . PRO A 1 299 ? 7.488 -32.221 -0.232 1.00 93.31 299 PRO A CA 1
ATOM 2392 C C . PRO A 1 299 ? 6.980 -33.575 -0.751 1.00 93.31 299 PRO A C 1
ATOM 2394 O O . PRO A 1 299 ? 5.818 -33.919 -0.543 1.00 93.31 299 PRO A O 1
ATOM 2397 N N . GLY A 1 300 ? 7.856 -34.318 -1.431 1.00 93.19 300 GLY A N 1
ATOM 2398 C CA . GLY A 1 300 ? 7.529 -35.577 -2.111 1.00 93.19 300 GLY A CA 1
ATOM 2399 C C . GLY A 1 300 ? 7.308 -35.450 -3.623 1.00 93.19 300 GLY A C 1
ATOM 2400 O O . GLY A 1 300 ? 7.269 -36.470 -4.305 1.00 93.19 300 GLY A O 1
ATOM 2401 N N . ASP A 1 301 ? 7.216 -34.231 -4.162 1.00 93.19 301 ASP A N 1
ATOM 2402 C CA . ASP A 1 301 ? 7.064 -34.020 -5.603 1.00 93.19 301 ASP A CA 1
ATOM 2403 C C . ASP A 1 301 ? 8.381 -34.087 -6.369 1.00 93.19 301 ASP A C 1
ATOM 2405 O O . ASP A 1 301 ? 9.395 -33.525 -5.954 1.00 93.19 301 ASP A O 1
ATOM 2409 N N . SER A 1 302 ? 8.318 -34.705 -7.549 1.00 92.75 302 SER A N 1
ATOM 2410 C CA . SER A 1 302 ? 9.339 -34.584 -8.584 1.00 92.75 302 SER A CA 1
ATOM 2411 C C . SER A 1 302 ? 8.902 -33.513 -9.580 1.00 92.75 302 SER A C 1
ATOM 2413 O O . SER A 1 302 ? 7.782 -33.560 -10.091 1.00 92.75 302 SER A O 1
ATOM 2415 N N . LEU A 1 303 ? 9.761 -32.524 -9.823 1.00 89.75 303 LEU A N 1
ATOM 2416 C CA . LEU A 1 303 ? 9.476 -31.385 -10.694 1.00 89.75 303 LEU A CA 1
ATOM 2417 C C . LEU A 1 303 ? 10.459 -31.368 -11.868 1.00 89.75 303 LEU A C 1
ATOM 2419 O O . LEU A 1 303 ? 11.663 -31.522 -11.672 1.00 89.75 303 LEU A O 1
ATOM 2423 N N . GLU A 1 304 ? 9.954 -31.114 -13.074 1.00 89.44 304 GLU A N 1
ATOM 2424 C CA . GLU A 1 304 ? 10.747 -30.981 -14.299 1.00 89.44 304 GLU A CA 1
ATOM 2425 C C . GLU A 1 304 ? 10.360 -29.681 -15.021 1.00 89.44 304 GLU A C 1
ATOM 2427 O O . GLU A 1 304 ? 9.184 -29.335 -15.103 1.00 89.44 304 GLU A O 1
ATOM 2432 N N . ILE A 1 305 ? 11.340 -28.949 -15.560 1.00 84.62 305 ILE A N 1
ATOM 2433 C CA . ILE A 1 305 ? 11.091 -27.782 -16.418 1.00 84.62 305 ILE A CA 1
ATOM 2434 C C . ILE A 1 305 ? 11.357 -28.197 -17.865 1.00 84.62 305 ILE A C 1
ATOM 2436 O O . ILE A 1 305 ? 12.510 -28.300 -18.285 1.00 84.62 305 ILE A O 1
ATOM 2440 N N . LYS A 1 306 ? 10.296 -28.396 -18.651 1.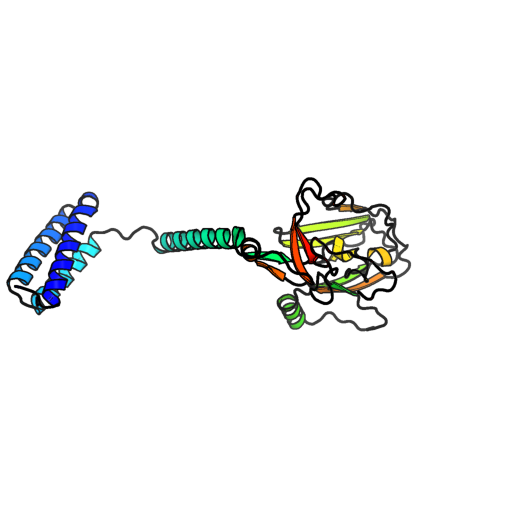00 84.75 306 LYS A N 1
ATOM 2441 C CA . LYS A 1 306 ? 10.416 -28.691 -20.085 1.00 84.75 306 LYS A CA 1
ATOM 2442 C C . LYS A 1 306 ? 10.536 -27.397 -20.885 1.00 84.75 306 LYS A C 1
ATOM 2444 O O . LYS A 1 306 ? 9.758 -26.462 -20.706 1.00 84.75 306 LYS A O 1
ATOM 2449 N N . LYS A 1 307 ? 11.498 -27.357 -21.813 1.00 74.62 307 LYS A N 1
ATOM 2450 C CA . LYS A 1 307 ? 11.853 -26.173 -22.625 1.00 74.62 307 LYS A CA 1
ATOM 2451 C C . LYS A 1 307 ? 10.698 -25.590 -23.464 1.00 74.62 307 LYS A C 1
ATOM 2453 O O . LYS A 1 307 ? 10.822 -24.459 -23.917 1.00 74.62 307 LYS A O 1
ATOM 2458 N N . ASN A 1 308 ? 9.584 -26.317 -23.616 1.00 59.44 308 ASN A N 1
ATOM 2459 C CA . ASN A 1 308 ? 8.446 -25.948 -24.467 1.00 59.44 308 ASN A CA 1
ATOM 2460 C C . ASN A 1 308 ? 7.146 -25.597 -23.710 1.00 59.44 308 ASN A C 1
ATOM 2462 O O . ASN A 1 308 ? 6.086 -25.554 -24.322 1.00 59.44 308 ASN A O 1
ATOM 2466 N N . GLY A 1 309 ? 7.212 -25.286 -22.411 1.00 51.75 309 GLY A N 1
ATOM 2467 C CA . GLY A 1 309 ? 6.213 -24.409 -21.782 1.00 51.75 309 GLY A CA 1
ATOM 2468 C C . GLY A 1 309 ? 4.766 -24.913 -21.712 1.00 51.75 309 GLY A C 1
ATOM 2469 O O . GLY A 1 309 ? 3.847 -24.102 -21.784 1.00 51.75 309 GLY A O 1
ATOM 2470 N N . VAL A 1 310 ? 4.550 -26.210 -21.510 1.00 38.47 310 VAL A N 1
ATOM 2471 C CA . VAL A 1 310 ? 3.284 -26.718 -20.958 1.00 38.47 310 VAL A CA 1
ATOM 2472 C C . VAL A 1 310 ? 3.641 -27.475 -19.673 1.00 38.47 310 VAL A C 1
ATOM 2474 O O . VAL A 1 310 ? 4.664 -28.169 -19.694 1.00 38.47 310 VAL A O 1
ATOM 2477 N N . PRO A 1 311 ? 2.908 -27.250 -18.562 1.00 46.47 311 PRO A N 1
ATOM 2478 C CA . PRO A 1 311 ? 3.190 -27.855 -17.259 1.00 46.47 311 PRO A CA 1
ATOM 2479 C C . PRO A 1 311 ? 3.370 -29.373 -17.290 1.00 46.47 311 PRO A C 1
ATOM 2481 O O . PRO A 1 311 ? 2.733 -30.038 -18.140 1.00 46.47 311 PRO A O 1
#

Radius of gyration: 35.53 Å; chains: 1; bounding box: 72×62×89 Å

pLDDT: mean 82.33, std 11.49, range [38.47, 96.56]

Secondary structure (DSSP, 8-state):
--S---HHHHHHHHHHHHHHHHHHHSTTTS-HHHHHHHHHHHHHHHHHHHHT-HHHHHHHHHHHHHHHHHTSPPPS-HHHHHHHHHHHHHHHHHHHIIIIIEEEEE--SGGGTTTS---EEEEE-TTT-TT-PPPPHHHHHHHHHHT--EEEEEEE-TTPPEEEEEEEEETTTEEEEEEEESSTTSPPEEESS-HHHHHS-GGGTS--HHHHTT--TTS----TT-SEEE-TT-S----S-EEEEEEEE---EEEEESGGGGT----TT-EEEEE-TT-TT----SSPPEEEEE----TT------TT---

Sequence (311 aa):
MFIFKPRYLKKAKLLRKGVVKFLSYKKDLISEKLFSEITAALEGFDDAVKSRDKERIKLAAKELTKLCEQSVPPPSNPVIRENLEVILVAIIIAVGIRTYCVQPFRIPTGSMQPTLNGIICKVIEPSENPNYNKPGLVKLMWEKFSEGRTYVDIKIPAGAEIDKFEEVTRFKFFTSTLISFEDPQYETIKVGVPLKNLFQEKNRGGLGLRSALNISRAFNYSRESAKEFPVKGRHMKIDSDFRLQGYCDTGDQVLVNKMIYHFRNPKRGEIFVFNTKGIAGINGGVQSQHYIKRLCGVPGDSLEIKKNGVP

Foldseek 3Di:
DPPDDDPLLVVLVVLLVVLVVLCVVCVVQFDPVLSVVLVVLSVQLVVCSVVVDNVSNVVSSVVSVVSSVVRDDPPPCPVVVVVVVVVVVVVVVVCVCCVAFKPKDAAQWCPPPPVWWHKAKDWDDCVNPVPDDDDPPVVVVVCCVPFVKFKDKDKDAAQWAWFKWFWDDDPVPFTWIWTDTPDPVDDIDIGRDHPCQQCDCNVTRHQNVCVVFVQDCPPPPPDPPPRMGTRHRRTHRRRHIDIITIMITRIDMDMDTNNVVVVDDDDAQDWDKDWCPPPPPPCPDPDIDIDIDGRHDDPPDDDDDDPPDDD